Protein AF-A0A6F8YK99-F1 (afdb_monomer_lite)

pLDDT: mean 89.73, std 13.08, range [43.56, 98.62]

Secondary structure (DSSP, 8-state):
-----PPPPPP-----------PPPPPHHHHHHHHHHHHHHHHHHHHHHHHHHHHHHHHHHHHHHHHGGGS-HHHHHHHHHHHHHHHHHHHHTS-GGG---HHHHHHHHHHHHHHHHHHHHHHT---HHHHHHHHHHHHH--TTHHHHHHHHHHHHH-HHHHHHHHH-SPB-S--EEEE-TTSSEEEEEEEE--TTSSPEEEEEEEE-SSSS-EEEEEEEESSHHHHHHHHHHHH-HHHHTT---EE---HHHHHHHS--TTTTT---S---HHHHHHHHHHHHHHHHHHHHHHHHHHTS---

Structure (mmCIF, N/CA/C/O backbone):
data_AF-A0A6F8YK99-F1
#
_entry.id   AF-A0A6F8YK99-F1
#
loop_
_atom_site.group_PDB
_atom_site.id
_atom_site.type_symbol
_atom_site.label_atom_id
_atom_site.label_alt_id
_atom_site.label_comp_id
_atom_site.label_asym_id
_atom_site.label_entity_id
_atom_site.label_seq_id
_atom_site.pdbx_PDB_ins_code
_atom_site.Cartn_x
_atom_site.Cartn_y
_atom_site.Cartn_z
_atom_site.occupancy
_atom_site.B_iso_or_equiv
_atom_site.auth_seq_id
_atom_site.auth_comp_id
_atom_site.auth_asym_id
_atom_site.auth_atom_id
_atom_site.pdbx_PDB_model_num
ATOM 1 N N . MET A 1 1 ? 34.954 43.108 -35.142 1.00 48.00 1 MET A N 1
ATOM 2 C CA . MET A 1 1 ? 34.597 44.530 -34.923 1.00 48.00 1 MET A CA 1
ATOM 3 C C . MET A 1 1 ? 33.388 44.609 -33.986 1.00 48.00 1 MET A C 1
ATOM 5 O O . MET A 1 1 ? 32.279 44.399 -34.461 1.00 48.00 1 MET A O 1
ATOM 9 N N . PRO A 1 2 ? 33.553 44.830 -32.669 1.00 53.25 2 PRO A N 1
ATOM 10 C CA . PRO A 1 2 ? 32.425 44.96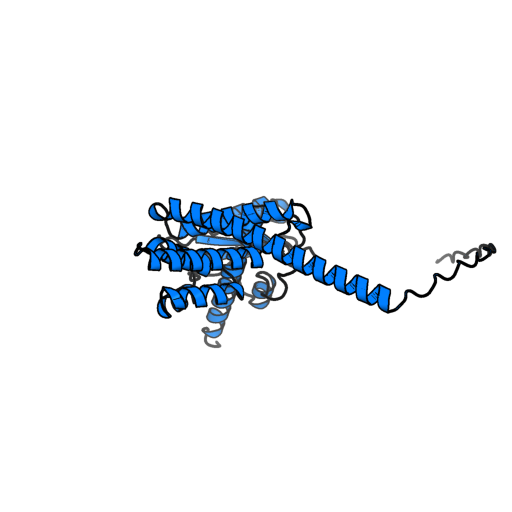7 -31.749 1.00 53.25 2 PRO A CA 1
ATOM 11 C C . PRO A 1 2 ? 31.971 46.434 -31.662 1.00 53.25 2 PRO A C 1
ATOM 13 O O . PRO A 1 2 ? 32.771 47.325 -31.382 1.00 53.25 2 PRO A O 1
ATOM 16 N N . VAL A 1 3 ? 30.683 46.698 -31.901 1.00 58.50 3 VAL A N 1
ATOM 17 C CA . VAL A 1 3 ? 30.106 48.050 -31.818 1.00 58.50 3 VAL A CA 1
ATOM 18 C C . VAL A 1 3 ? 29.481 48.248 -30.437 1.00 58.50 3 VAL A C 1
ATOM 20 O O . VAL A 1 3 ? 28.433 47.691 -30.117 1.00 58.50 3 VAL A O 1
ATOM 23 N N . SER A 1 4 ? 30.153 49.055 -29.618 1.00 58.09 4 SER A N 1
ATOM 24 C CA . SER A 1 4 ? 29.720 49.480 -28.286 1.00 58.09 4 SER A CA 1
ATOM 25 C C . SER A 1 4 ? 28.428 50.307 -28.370 1.00 58.09 4 SER A C 1
ATOM 27 O O . SER A 1 4 ? 28.407 51.404 -28.934 1.00 58.09 4 SER A O 1
ATOM 29 N N . ARG A 1 5 ? 27.317 49.784 -27.830 1.00 67.50 5 ARG A N 1
ATOM 30 C CA . ARG A 1 5 ? 26.029 50.494 -27.784 1.00 67.50 5 ARG A CA 1
ATOM 31 C C . ARG A 1 5 ? 25.910 51.332 -26.506 1.00 67.50 5 ARG A C 1
ATOM 33 O O . ARG A 1 5 ? 25.758 50.830 -25.397 1.00 67.50 5 ARG A O 1
ATOM 40 N N . LYS A 1 6 ? 25.950 52.647 -26.721 1.00 66.50 6 LYS A N 1
ATOM 41 C CA . LYS A 1 6 ? 25.780 53.761 -25.774 1.00 66.50 6 LYS A CA 1
ATOM 42 C C . LYS A 1 6 ? 24.446 53.655 -25.009 1.00 66.50 6 LYS A C 1
ATOM 44 O O . LYS A 1 6 ? 23.372 53.762 -25.599 1.00 66.50 6 LYS A O 1
ATOM 49 N N . ARG A 1 7 ? 24.506 53.482 -23.684 1.00 71.88 7 ARG A N 1
ATOM 50 C CA . ARG A 1 7 ? 23.336 53.408 -22.787 1.00 71.88 7 ARG A CA 1
ATOM 51 C C . ARG A 1 7 ? 22.808 54.822 -22.488 1.00 71.88 7 ARG A C 1
ATOM 53 O O . ARG A 1 7 ? 23.512 55.645 -21.907 1.00 71.88 7 ARG A O 1
ATOM 60 N N . LYS A 1 8 ? 21.571 55.119 -22.904 1.00 65.56 8 LYS A N 1
ATOM 61 C CA . LYS A 1 8 ? 20.869 56.399 -22.678 1.00 65.56 8 LYS A CA 1
ATOM 62 C C . LYS A 1 8 ? 20.370 56.465 -21.223 1.00 65.56 8 LYS A C 1
ATOM 64 O O . LYS A 1 8 ? 19.527 55.661 -20.832 1.00 65.56 8 LYS A O 1
ATOM 69 N N . LYS A 1 9 ? 20.875 57.419 -20.428 1.00 58.12 9 LYS A N 1
ATOM 70 C CA . LYS A 1 9 ? 20.314 57.798 -19.115 1.00 58.12 9 LYS A CA 1
ATOM 71 C C . LYS A 1 9 ? 18.901 58.360 -19.324 1.00 58.12 9 LYS A C 1
ATOM 73 O O . LYS A 1 9 ? 18.749 59.346 -20.041 1.00 58.12 9 LYS A O 1
ATOM 78 N N . LYS A 1 10 ? 17.884 57.747 -18.708 1.00 59.72 10 LYS A N 1
ATOM 79 C CA . LYS A 1 10 ? 16.536 58.323 -18.578 1.00 59.72 10 LYS A CA 1
ATOM 80 C C . LYS A 1 10 ? 16.340 58.894 -17.173 1.00 59.72 10 LYS A C 1
ATOM 82 O O . LYS A 1 10 ? 16.852 58.366 -16.192 1.00 59.72 10 LYS A O 1
ATOM 87 N N . SER A 1 11 ? 15.637 60.017 -17.165 1.00 50.12 11 SER A N 1
ATOM 88 C CA . SER A 1 11 ? 15.413 60.991 -16.105 1.00 50.12 11 SER A CA 1
ATOM 89 C C . SER A 1 11 ? 14.666 60.457 -14.883 1.00 50.12 11 SER A C 1
ATOM 91 O O . SER A 1 11 ? 13.675 59.739 -15.003 1.00 50.12 11 SER A O 1
ATOM 93 N N . GLN A 1 12 ? 15.119 60.913 -13.718 1.00 52.88 12 GLN A N 1
ATOM 94 C CA . GLN A 1 12 ? 14.498 60.771 -12.405 1.00 52.88 12 GLN A CA 1
ATOM 95 C C . GLN A 1 12 ? 13.160 61.532 -12.371 1.00 52.88 12 GLN A C 1
ATOM 97 O O . GLN A 1 12 ? 13.128 62.758 -12.419 1.00 52.88 12 GLN A O 1
ATOM 102 N N . SER A 1 13 ? 12.052 60.795 -12.309 1.00 54.56 13 SER A N 1
ATOM 103 C CA . SER A 1 13 ? 10.722 61.324 -11.997 1.00 54.56 13 SER A CA 1
ATOM 104 C C . SER A 1 13 ? 10.543 61.293 -10.477 1.00 54.56 13 SER A C 1
ATOM 106 O O . SER A 1 13 ? 10.593 60.228 -9.859 1.00 54.56 13 SER A O 1
ATOM 108 N N . GLY A 1 14 ? 10.404 62.472 -9.866 1.00 55.94 14 GLY A N 1
ATOM 109 C CA . GLY A 1 14 ? 10.187 62.639 -8.432 1.00 55.94 14 GLY A CA 1
ATOM 110 C C . GLY A 1 14 ? 8.815 62.119 -8.012 1.00 55.94 14 GLY A C 1
ATOM 111 O O . GLY A 1 14 ? 7.803 62.799 -8.174 1.00 55.94 14 GLY A O 1
ATOM 112 N N . ARG A 1 15 ? 8.785 60.913 -7.440 1.00 60.44 15 ARG A N 1
ATOM 113 C CA . ARG A 1 15 ? 7.594 60.333 -6.814 1.00 60.44 15 ARG A CA 1
ATOM 114 C C . ARG A 1 15 ? 7.507 60.863 -5.379 1.00 60.44 15 ARG A C 1
ATOM 116 O O . ARG A 1 15 ? 8.314 60.493 -4.529 1.00 60.44 15 ARG A O 1
ATOM 123 N N . LYS A 1 16 ? 6.558 61.770 -5.120 1.00 56.59 16 LYS A N 1
ATOM 124 C CA . LYS A 1 16 ? 6.203 62.231 -3.768 1.00 56.59 16 LYS A CA 1
ATOM 125 C C . LYS A 1 16 ? 5.841 61.010 -2.918 1.00 56.59 16 LYS A C 1
ATOM 127 O O . LYS A 1 16 ? 4.842 60.350 -3.184 1.00 56.59 16 LYS A O 1
ATOM 132 N N . SER A 1 17 ? 6.677 60.718 -1.926 1.00 57.44 17 SER A N 1
ATOM 133 C CA . SER A 1 17 ? 6.445 59.685 -0.920 1.00 57.44 17 SER A CA 1
ATOM 134 C C . SER A 1 17 ? 5.234 60.085 -0.074 1.00 57.44 17 SER A C 1
ATOM 136 O O . SER A 1 17 ? 5.324 60.966 0.783 1.00 57.44 17 SER A O 1
ATOM 138 N N . GLN A 1 18 ? 4.071 59.498 -0.368 1.00 68.62 18 GLN A N 1
ATOM 139 C CA . GLN A 1 18 ? 2.944 59.497 0.558 1.00 68.62 18 GLN A CA 1
ATOM 140 C C . GLN A 1 18 ? 3.398 58.729 1.801 1.00 68.62 18 GLN A C 1
ATOM 142 O O . GLN A 1 18 ? 3.611 57.520 1.738 1.00 68.62 18 GLN A O 1
ATOM 147 N N . ARG A 1 19 ? 3.588 59.444 2.919 1.00 62.62 19 ARG A N 1
ATOM 148 C CA . ARG A 1 19 ? 3.781 58.844 4.244 1.00 62.62 19 ARG A CA 1
ATOM 149 C C . ARG A 1 19 ? 2.591 57.925 4.510 1.00 62.62 19 ARG A C 1
ATOM 151 O O . ARG A 1 19 ? 1.497 58.415 4.779 1.00 62.62 19 ARG A O 1
ATOM 158 N N . GLN A 1 20 ? 2.799 56.616 4.391 1.00 73.06 20 GLN A N 1
ATOM 159 C CA . GLN A 1 20 ? 1.802 55.650 4.824 1.00 73.06 20 GLN A CA 1
ATOM 160 C C . GLN A 1 20 ? 1.578 55.824 6.334 1.00 73.06 20 GLN A C 1
ATOM 162 O O . GLN A 1 20 ? 2.554 55.996 7.073 1.00 73.06 20 GLN A O 1
ATOM 167 N N . PRO A 1 21 ? 0.317 55.830 6.797 1.00 65.38 21 PRO A N 1
ATOM 168 C CA . PRO A 1 21 ? 0.014 55.856 8.218 1.00 65.38 21 PRO A CA 1
ATOM 169 C C . PRO A 1 21 ? 0.642 54.627 8.883 1.00 65.38 21 PRO A C 1
ATOM 171 O O . PRO A 1 21 ? 0.440 53.497 8.443 1.00 65.38 21 PRO A O 1
ATOM 174 N N . VAL A 1 22 ? 1.442 54.868 9.922 1.00 73.00 22 VAL A N 1
ATOM 175 C CA . VAL A 1 22 ? 2.049 53.818 10.743 1.00 73.00 22 VAL A CA 1
ATOM 176 C C . VAL A 1 22 ? 0.907 53.073 11.426 1.00 73.00 22 VAL A C 1
ATOM 178 O O . VAL A 1 22 ? 0.194 53.659 12.241 1.00 73.00 22 VAL A O 1
ATOM 181 N N . ALA A 1 23 ? 0.698 51.808 11.055 1.00 73.94 23 ALA A N 1
ATOM 182 C CA . ALA A 1 23 ? -0.283 50.961 11.716 1.00 73.94 23 ALA A CA 1
ATOM 183 C C . ALA A 1 23 ? 0.035 50.909 13.223 1.00 73.94 23 ALA A C 1
ATOM 185 O O . ALA A 1 23 ? 1.209 50.772 13.587 1.00 73.94 23 ALA A O 1
ATOM 186 N N . PRO A 1 24 ? -0.969 51.050 14.106 1.00 74.38 24 PRO A N 1
ATOM 187 C CA . PRO A 1 24 ? -0.740 50.953 15.539 1.00 74.38 24 PRO A CA 1
ATOM 188 C C . PRO A 1 24 ? -0.123 49.583 15.866 1.00 74.38 24 PRO A C 1
ATOM 190 O O . PRO A 1 24 ? -0.524 48.578 15.271 1.00 74.38 24 PRO A O 1
ATOM 193 N N . PRO A 1 25 ? 0.860 49.522 16.782 1.00 74.38 25 PRO A N 1
ATOM 194 C CA . PRO A 1 25 ? 1.502 48.267 17.143 1.00 74.38 25 PRO A CA 1
ATOM 195 C C . PRO A 1 25 ? 0.447 47.303 17.688 1.00 74.38 25 PRO A C 1
ATOM 197 O O . PRO A 1 25 ? -0.237 47.612 18.666 1.00 74.38 25 PRO A O 1
ATOM 200 N N . GLN A 1 26 ? 0.302 46.142 17.044 1.00 74.94 26 GLN A N 1
ATOM 201 C CA . GLN A 1 26 ? -0.554 45.071 17.544 1.00 74.94 26 GLN A CA 1
ATOM 202 C C . GLN A 1 26 ? -0.117 44.726 18.969 1.00 74.94 26 GLN A C 1
ATOM 204 O O . GLN A 1 26 ? 1.064 44.481 19.234 1.00 74.94 26 GLN A O 1
ATOM 209 N N . SER A 1 27 ? -1.059 44.763 19.910 1.00 85.38 27 SER A N 1
ATOM 210 C CA . SER A 1 27 ? -0.747 44.457 21.301 1.00 85.38 27 SER A CA 1
ATOM 211 C C . SER A 1 27 ? -0.314 42.992 21.415 1.00 85.38 27 SER A C 1
ATOM 213 O O . SER A 1 27 ? -0.846 42.114 20.733 1.00 85.38 27 SER A O 1
ATOM 215 N N . ARG A 1 28 ? 0.639 42.699 22.309 1.00 84.06 28 ARG A N 1
ATOM 216 C CA . ARG A 1 28 ? 1.079 41.317 22.579 1.00 84.06 28 ARG A CA 1
ATOM 217 C C . ARG A 1 28 ? -0.090 40.390 22.947 1.00 84.06 28 ARG A C 1
ATOM 219 O O . ARG A 1 28 ? -0.058 39.218 22.596 1.00 84.06 28 ARG A O 1
ATOM 226 N N . ALA A 1 29 ? -1.125 40.926 23.597 1.00 83.00 29 ALA A N 1
ATOM 227 C CA . ALA A 1 29 ? -2.347 40.195 23.927 1.00 83.00 29 ALA A CA 1
ATOM 228 C C . ALA A 1 29 ? -3.151 39.787 22.678 1.00 83.00 29 ALA A C 1
ATOM 230 O O . ALA A 1 29 ? -3.640 38.666 22.611 1.00 83.00 29 ALA A O 1
ATOM 231 N N . SER A 1 30 ? -3.233 40.654 21.662 1.00 85.81 30 SER A N 1
ATOM 232 C CA . SER A 1 30 ? -3.901 40.329 20.396 1.00 85.81 30 SER A CA 1
ATOM 233 C C . SER A 1 30 ? -3.191 39.202 19.646 1.00 85.81 30 SER A C 1
ATOM 235 O O . SER A 1 30 ? -3.859 38.339 19.086 1.00 85.81 30 SER A O 1
ATOM 237 N N . LEU A 1 31 ? -1.854 39.196 19.647 1.00 88.00 31 LEU A N 1
ATOM 238 C CA . LEU A 1 31 ? -1.077 38.115 19.034 1.00 88.00 31 LEU A CA 1
ATOM 239 C C . LEU A 1 31 ? -1.257 36.797 19.794 1.00 88.00 31 LEU A C 1
ATOM 241 O O . LEU A 1 31 ? -1.456 35.763 19.167 1.00 88.00 31 LEU A O 1
ATOM 245 N N . ALA A 1 32 ? -1.229 36.830 21.131 1.00 89.88 32 ALA A N 1
ATOM 246 C CA . ALA A 1 32 ? -1.443 35.640 21.955 1.00 89.88 32 ALA A CA 1
ATOM 247 C C . ALA A 1 32 ? -2.820 35.003 21.704 1.00 89.88 32 ALA A C 1
ATOM 249 O O . ALA A 1 32 ? -2.898 33.793 21.510 1.00 89.88 32 ALA A O 1
ATOM 250 N N . ASN A 1 33 ? -3.883 35.811 21.626 1.00 92.06 33 ASN A N 1
ATOM 251 C CA . ASN A 1 33 ? -5.226 35.315 21.317 1.00 92.06 33 ASN A CA 1
ATOM 252 C C . ASN A 1 33 ? -5.299 34.687 19.918 1.00 92.06 33 ASN A C 1
ATOM 254 O O . ASN A 1 33 ? -5.819 33.585 19.785 1.00 92.06 33 ASN A O 1
ATOM 258 N N . ALA A 1 34 ? -4.711 35.329 18.902 1.00 91.38 34 ALA A N 1
ATOM 259 C CA . ALA A 1 34 ? -4.692 34.796 17.538 1.00 91.38 34 ALA A CA 1
ATOM 260 C C . ALA A 1 34 ? -3.968 33.440 17.443 1.00 91.38 34 ALA A C 1
ATOM 262 O O . ALA A 1 34 ? -4.405 32.548 16.718 1.00 91.38 34 ALA A O 1
ATOM 263 N N . PHE A 1 35 ? -2.875 33.254 18.194 1.00 94.56 35 PHE A N 1
ATOM 264 C CA . PHE A 1 35 ? -2.208 31.953 18.264 1.00 94.56 35 PHE A CA 1
ATOM 265 C C . PHE A 1 35 ? -3.077 30.902 18.954 1.00 94.56 35 PHE A C 1
ATOM 267 O O . PHE A 1 35 ? -3.188 29.797 18.431 1.00 94.56 35 PHE A O 1
ATOM 274 N N . SER A 1 36 ? -3.716 31.229 20.081 1.00 94.44 36 SER A N 1
ATOM 275 C CA . SER A 1 36 ? -4.631 30.308 20.769 1.00 94.44 36 SER A CA 1
ATOM 276 C C . SER A 1 36 ? -5.794 29.875 19.873 1.00 94.44 36 SER A C 1
ATOM 278 O O . SER A 1 36 ? -6.083 28.686 19.788 1.00 94.44 36 SER A O 1
ATOM 280 N N . GLU A 1 37 ? -6.411 30.812 19.148 1.00 95.44 37 GLU A N 1
ATOM 281 C CA . GLU A 1 37 ? -7.472 30.520 18.176 1.00 95.44 37 GLU A CA 1
ATOM 282 C C . GLU A 1 37 ? -6.976 29.600 17.052 1.00 95.44 37 GLU A C 1
ATOM 284 O O . GLU A 1 37 ? -7.648 28.631 16.704 1.00 95.44 37 GLU A O 1
ATOM 289 N N . LEU A 1 38 ? -5.770 29.840 16.525 1.00 96.00 38 LEU A N 1
ATOM 290 C CA . LEU A 1 38 ? -5.163 28.976 15.511 1.00 96.00 38 LEU A CA 1
ATOM 291 C C . LEU A 1 38 ? -4.870 27.563 16.043 1.00 96.00 38 LEU A C 1
ATOM 293 O O . LEU A 1 38 ? -5.043 26.589 15.310 1.00 96.00 38 LEU A O 1
ATOM 297 N N . PHE A 1 39 ? -4.413 27.433 17.292 1.00 96.50 39 PHE A N 1
ATOM 298 C CA . PHE A 1 39 ? -4.179 26.130 17.919 1.00 96.50 39 PHE A CA 1
ATOM 299 C C . PHE A 1 39 ? -5.482 25.359 18.128 1.00 96.50 39 PHE A C 1
ATOM 301 O O . PHE A 1 39 ? -5.541 24.183 17.772 1.00 96.50 39 PHE A O 1
ATOM 308 N N . GLU A 1 40 ? -6.527 26.014 18.639 1.00 96.62 40 GLU A N 1
ATOM 309 C CA . GLU A 1 40 ? -7.846 25.395 18.793 1.00 96.62 40 GLU A CA 1
ATOM 310 C C . GLU A 1 40 ? -8.434 24.977 17.447 1.00 96.62 40 GLU A C 1
ATOM 312 O O . GLU A 1 40 ? -8.901 23.849 17.310 1.00 96.62 40 GLU A O 1
ATOM 317 N N . TYR A 1 41 ? -8.326 25.829 16.426 1.00 96.00 41 TYR A N 1
ATOM 318 C CA . TYR A 1 41 ? -8.755 25.487 15.073 1.00 96.00 41 TYR A CA 1
ATOM 319 C C . TYR A 1 41 ? -8.012 24.261 14.528 1.00 96.00 41 TYR A C 1
ATOM 321 O O . TYR A 1 41 ? -8.631 23.331 14.020 1.00 96.00 41 TYR A O 1
ATOM 329 N N . ARG A 1 42 ? -6.682 24.203 14.679 1.00 96.25 42 ARG A N 1
ATOM 330 C CA . ARG A 1 42 ? -5.883 23.041 14.248 1.00 96.25 42 ARG A CA 1
ATOM 331 C C . ARG A 1 42 ? -6.246 21.766 15.003 1.00 96.25 42 ARG A C 1
ATOM 333 O O . ARG A 1 42 ? -6.265 20.701 14.393 1.00 96.25 42 ARG A O 1
ATOM 340 N N . ARG A 1 43 ? -6.533 21.864 16.304 1.00 97.00 43 ARG A N 1
ATOM 341 C CA . ARG A 1 43 ? -6.998 20.730 17.113 1.00 97.00 43 ARG A CA 1
ATOM 342 C C . ARG A 1 43 ? -8.345 20.220 16.604 1.00 97.00 43 ARG A C 1
ATOM 344 O O . ARG A 1 43 ? -8.458 19.033 16.321 1.00 97.00 43 ARG A O 1
ATOM 351 N N . GLN A 1 44 ? -9.318 21.114 16.425 1.00 97.69 44 GLN A N 1
ATOM 352 C CA . GLN A 1 44 ? -10.642 20.780 15.887 1.00 97.69 44 GLN A CA 1
ATOM 353 C C . GLN A 1 44 ? -10.544 20.152 14.492 1.00 97.69 44 GLN A C 1
ATOM 355 O O . GLN A 1 44 ? -11.205 19.158 14.212 1.00 97.69 44 GLN A O 1
ATOM 360 N N . LEU A 1 45 ? -9.672 20.690 13.637 1.00 96.62 45 LEU A N 1
ATOM 361 C CA . LEU A 1 45 ? -9.415 20.147 12.308 1.00 96.62 45 LEU A CA 1
ATOM 362 C C . LEU A 1 45 ? -8.817 18.733 12.366 1.00 96.62 45 LEU A C 1
ATOM 364 O O . LEU A 1 45 ? -9.223 17.857 11.607 1.00 96.62 45 LEU A O 1
ATOM 368 N N . GLY A 1 46 ? -7.870 18.496 13.278 1.00 95.94 46 GLY A N 1
ATOM 369 C CA . GLY A 1 46 ? -7.306 17.166 13.513 1.00 95.94 46 GLY A CA 1
ATOM 370 C C . GLY A 1 46 ? -8.354 16.162 14.002 1.00 95.94 46 GLY A C 1
ATOM 371 O O . GLY A 1 46 ? -8.415 15.048 13.489 1.00 95.94 46 GLY A O 1
ATOM 372 N N . GLU A 1 47 ? -9.215 16.564 14.940 1.00 97.31 47 GLU A N 1
ATOM 373 C CA . GLU A 1 47 ? -10.323 15.738 15.446 1.00 97.31 47 GLU A CA 1
ATOM 374 C C . GLU A 1 47 ? -11.332 15.395 14.346 1.00 97.31 47 GLU A C 1
ATOM 376 O O . GLU A 1 47 ? -11.737 14.239 14.217 1.00 97.31 47 GLU A O 1
ATOM 381 N N . HIS A 1 48 ? -11.692 16.379 13.520 1.00 97.62 48 HIS A N 1
ATOM 382 C CA . HIS A 1 48 ? -12.577 16.193 12.370 1.00 97.62 48 HIS A CA 1
ATOM 383 C C . HIS A 1 48 ? -12.012 15.172 11.377 1.00 97.62 48 HIS A C 1
ATOM 385 O O . HIS A 1 48 ? -12.664 14.176 11.064 1.00 97.62 48 HIS A O 1
ATOM 391 N N . ARG A 1 49 ? -10.761 15.352 10.944 1.00 97.19 49 ARG A N 1
ATOM 392 C CA . ARG A 1 49 ? -10.099 14.438 9.998 1.00 97.19 49 ARG A CA 1
ATOM 393 C C . ARG A 1 49 ? -9.913 13.035 10.570 1.00 97.19 49 ARG A C 1
ATOM 395 O O . ARG A 1 49 ? -10.097 12.057 9.851 1.00 97.19 49 ARG A O 1
ATOM 402 N N . ALA A 1 50 ? -9.614 12.915 11.864 1.00 97.50 50 ALA A N 1
ATOM 403 C CA . ALA A 1 50 ? -9.552 11.620 12.537 1.00 97.50 50 ALA A CA 1
ATOM 404 C C . ALA A 1 50 ? -10.922 10.915 12.557 1.00 97.50 50 ALA A C 1
ATOM 406 O O . ALA A 1 50 ? -10.994 9.702 12.355 1.00 97.50 50 ALA A O 1
ATOM 407 N N . ALA A 1 51 ? -12.018 11.658 12.749 1.00 98.19 51 ALA A N 1
ATOM 408 C CA . ALA A 1 51 ? -13.373 11.109 12.699 1.00 98.19 51 ALA A CA 1
ATOM 409 C C . ALA A 1 51 ? -13.773 10.650 11.282 1.00 98.19 51 ALA A C 1
ATOM 411 O O . ALA A 1 51 ? -14.396 9.590 11.135 1.00 98.19 51 ALA A O 1
ATOM 412 N N . LEU A 1 52 ? -13.381 11.404 10.248 1.00 98.50 52 LEU A N 1
ATOM 413 C CA . LEU A 1 52 ? -13.530 11.003 8.844 1.00 98.50 52 LEU A CA 1
ATOM 414 C C . LEU A 1 52 ? -12.771 9.702 8.560 1.00 98.50 52 LEU A C 1
ATOM 416 O O . LEU A 1 52 ? -13.379 8.709 8.154 1.00 98.50 52 LEU A O 1
ATOM 420 N N . ALA A 1 53 ? -11.477 9.666 8.894 1.00 98.31 53 ALA A N 1
ATOM 421 C CA . ALA A 1 53 ? -10.630 8.485 8.746 1.00 98.31 53 ALA A CA 1
ATOM 422 C C . ALA A 1 53 ? -11.214 7.257 9.465 1.00 98.31 53 ALA A C 1
ATOM 424 O O . ALA A 1 53 ? -11.273 6.172 8.893 1.00 98.31 53 ALA A O 1
ATOM 425 N N . GLY A 1 54 ? -11.704 7.425 10.699 1.00 98.38 54 GLY A N 1
ATOM 426 C CA . GLY A 1 54 ? -12.332 6.355 11.482 1.00 98.38 54 GLY A CA 1
ATOM 427 C C . GLY A 1 54 ? -13.645 5.837 10.892 1.00 98.38 54 GLY A C 1
ATOM 428 O O . GLY A 1 54 ? -13.975 4.658 11.034 1.00 98.38 54 GLY A O 1
ATOM 429 N N . THR A 1 55 ? -14.421 6.693 10.232 1.00 98.56 55 THR A N 1
ATOM 430 C CA . THR A 1 55 ? -15.657 6.282 9.551 1.00 98.56 55 THR A CA 1
ATOM 431 C C . THR A 1 55 ? -15.342 5.480 8.293 1.00 98.56 55 THR A C 1
ATOM 433 O O . THR A 1 55 ? -15.870 4.379 8.129 1.00 98.56 55 THR A O 1
ATOM 436 N N . GLU A 1 56 ? -14.419 5.977 7.472 1.00 98.56 56 GLU A N 1
ATOM 437 C CA . GLU A 1 56 ? -13.983 5.300 6.249 1.00 98.56 56 GLU A CA 1
ATOM 438 C C . GLU A 1 56 ? -13.307 3.958 6.548 1.00 98.56 56 GLU A C 1
ATOM 440 O O . GLU A 1 56 ? -13.652 2.936 5.958 1.00 98.56 56 GLU A O 1
ATOM 445 N N . ALA A 1 57 ? -12.419 3.924 7.545 1.00 98.62 57 ALA A N 1
ATOM 446 C CA . ALA A 1 57 ? -11.761 2.703 7.989 1.00 98.62 57 ALA A CA 1
ATOM 447 C C . ALA A 1 57 ? -12.769 1.617 8.388 1.00 98.62 57 ALA A C 1
ATOM 449 O O . ALA A 1 57 ? -12.666 0.484 7.925 1.00 98.62 57 ALA A O 1
ATOM 450 N N . ARG A 1 58 ? -13.781 1.944 9.203 1.00 98.62 58 ARG A N 1
ATOM 451 C CA . ARG A 1 58 ? -14.808 0.968 9.613 1.00 98.62 58 ARG A CA 1
ATOM 452 C C . ARG A 1 58 ? -15.594 0.429 8.418 1.00 98.62 58 ARG A C 1
ATOM 454 O O . ARG A 1 58 ? -15.747 -0.785 8.319 1.00 98.62 58 ARG A O 1
ATOM 461 N N . SER A 1 59 ? -16.011 1.308 7.505 1.00 98.44 59 SER A N 1
ATOM 462 C CA . SER A 1 59 ? -16.695 0.934 6.258 1.00 98.44 59 SER A CA 1
ATOM 463 C C . SER A 1 59 ? -15.848 -0.017 5.402 1.00 98.44 59 SER A C 1
ATOM 465 O O . SER A 1 59 ? -16.322 -1.057 4.938 1.00 98.44 59 SER A O 1
ATOM 467 N N . MET A 1 60 ? -14.557 0.288 5.252 1.00 98.56 60 MET A N 1
ATOM 468 C CA . MET A 1 60 ? -13.616 -0.548 4.513 1.00 98.56 60 MET A CA 1
ATOM 469 C C . MET A 1 60 ? -13.458 -1.930 5.157 1.00 98.56 60 MET A C 1
ATOM 471 O O . MET A 1 60 ? -13.547 -2.939 4.458 1.00 98.56 60 MET A O 1
ATOM 475 N N . ILE A 1 61 ? -13.281 -1.997 6.482 1.00 98.38 61 ILE A N 1
ATOM 476 C CA . ILE A 1 61 ? -13.169 -3.268 7.208 1.00 98.38 61 ILE A CA 1
ATOM 477 C C . ILE A 1 61 ? -14.464 -4.084 7.109 1.00 98.38 61 ILE A C 1
ATOM 479 O O . ILE A 1 61 ? -14.381 -5.290 6.892 1.00 98.38 61 ILE A O 1
ATOM 483 N N . ASP A 1 62 ? -15.646 -3.463 7.192 1.00 98.12 62 ASP A N 1
ATOM 484 C CA . ASP A 1 62 ? -16.928 -4.150 6.961 1.00 98.12 62 ASP A CA 1
ATOM 485 C C . ASP A 1 62 ? -16.976 -4.822 5.593 1.00 98.12 62 ASP A C 1
ATOM 487 O O . ASP A 1 62 ? -17.284 -6.012 5.483 1.00 98.12 62 ASP A O 1
ATOM 491 N N . ALA A 1 63 ? -16.621 -4.075 4.549 1.00 98.06 63 ALA A N 1
ATOM 492 C CA . ALA A 1 63 ? -16.637 -4.586 3.190 1.00 98.06 63 ALA A CA 1
ATOM 493 C C . ALA A 1 63 ? -15.615 -5.716 2.977 1.00 98.06 63 ALA A C 1
ATOM 495 O O . ALA A 1 63 ? -15.923 -6.699 2.301 1.00 98.06 63 ALA A O 1
ATOM 496 N N . LEU A 1 64 ? -14.414 -5.602 3.553 1.00 98.12 64 LEU A N 1
ATOM 497 C CA . LEU A 1 64 ? -13.373 -6.629 3.455 1.00 98.12 64 LEU A CA 1
ATOM 498 C C . LEU A 1 64 ? -13.765 -7.898 4.226 1.00 98.12 64 LEU A C 1
ATOM 500 O O . LEU A 1 64 ? -13.682 -8.993 3.677 1.00 98.12 64 LEU A O 1
ATOM 504 N N . VAL A 1 65 ? -14.266 -7.769 5.459 1.00 97.69 65 VAL A N 1
ATOM 505 C CA . VAL A 1 65 ? -14.709 -8.908 6.285 1.00 97.69 65 VAL A CA 1
ATOM 506 C C . VAL A 1 65 ? -15.863 -9.664 5.627 1.00 97.69 65 VAL A C 1
ATOM 508 O O . VAL A 1 65 ? -15.859 -10.894 5.636 1.00 97.69 65 VAL A O 1
ATOM 511 N N . ALA A 1 66 ? -16.821 -8.957 5.019 1.00 97.69 66 ALA A N 1
ATOM 512 C CA . ALA A 1 66 ? -17.974 -9.578 4.367 1.00 97.69 66 ALA A CA 1
ATOM 513 C C . ALA A 1 66 ? -17.590 -10.510 3.202 1.00 97.69 66 ALA A C 1
ATOM 515 O O . ALA A 1 66 ? -18.284 -11.495 2.953 1.00 97.69 66 ALA A O 1
ATOM 516 N N . ASN A 1 67 ? -16.491 -10.218 2.502 1.00 97.62 67 ASN A N 1
ATOM 517 C CA . ASN A 1 67 ? -16.063 -10.970 1.320 1.00 97.62 67 ASN A CA 1
ATOM 518 C C . ASN A 1 67 ? -14.850 -11.877 1.572 1.00 97.62 67 ASN A C 1
ATOM 520 O O . ASN A 1 67 ? -14.616 -12.812 0.807 1.00 97.62 67 ASN A O 1
ATOM 524 N N . ALA A 1 68 ? -14.109 -11.657 2.663 1.00 96.75 68 ALA A N 1
ATOM 525 C CA . ALA A 1 68 ? -12.904 -12.408 2.996 1.00 96.75 68 ALA A CA 1
ATOM 526 C C . ALA A 1 68 ? -13.054 -13.941 2.903 1.00 96.75 68 ALA A C 1
ATOM 528 O O . ALA A 1 68 ? -12.129 -14.564 2.388 1.00 96.75 68 ALA A O 1
ATOM 529 N N . PRO A 1 69 ? -14.168 -14.591 3.309 1.00 96.19 69 PRO A N 1
ATOM 530 C CA . PRO A 1 69 ? -14.299 -16.048 3.185 1.00 96.19 69 PRO A CA 1
ATOM 531 C C . PRO A 1 69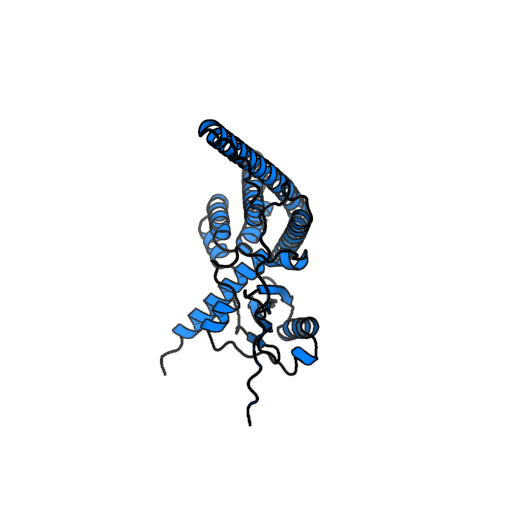 ? -14.186 -16.600 1.754 1.00 96.19 69 PRO A C 1
ATOM 533 O O . PRO A 1 69 ? -13.931 -17.789 1.592 1.00 96.19 69 PRO A O 1
ATOM 536 N N . GLN A 1 70 ? -14.399 -15.768 0.730 1.00 96.69 70 GLN A N 1
ATOM 537 C CA . GLN A 1 70 ? -14.378 -16.165 -0.685 1.00 96.69 70 GLN A CA 1
ATOM 538 C C . GLN A 1 70 ? -13.083 -15.773 -1.404 1.00 96.69 70 GLN A C 1
ATOM 540 O O . GLN A 1 70 ? -12.865 -16.184 -2.540 1.00 96.69 70 GLN A O 1
ATOM 545 N N . TRP A 1 71 ? -12.250 -14.958 -0.766 1.00 97.12 71 TRP A N 1
ATOM 546 C CA . TRP A 1 71 ? -11.072 -14.341 -1.366 1.00 97.12 71 TRP A CA 1
ATOM 547 C C . TRP A 1 71 ? -9.797 -15.008 -0.878 1.00 97.12 71 TRP A C 1
ATOM 549 O O . TRP A 1 71 ? -9.722 -15.393 0.292 1.00 97.12 71 TRP A O 1
ATOM 559 N N . SER A 1 72 ? -8.782 -15.101 -1.740 1.00 95.44 72 SER A N 1
ATOM 560 C CA . SER A 1 72 ? -7.405 -15.423 -1.343 1.00 95.44 72 SER A CA 1
ATOM 561 C C . SER A 1 72 ? -6.768 -14.259 -0.564 1.00 95.44 72 SER A C 1
ATOM 563 O O . SER A 1 72 ? -7.361 -13.186 -0.435 1.00 95.44 72 SER A O 1
ATOM 565 N N . ASP A 1 73 ? -5.597 -14.472 0.053 1.00 94.81 73 ASP A N 1
ATOM 566 C CA . ASP A 1 73 ? -4.889 -13.381 0.754 1.00 94.81 73 ASP A CA 1
ATOM 567 C C . ASP A 1 73 ? -4.473 -12.288 -0.233 1.00 94.81 73 ASP A C 1
ATOM 569 O O . ASP A 1 73 ? -4.454 -11.112 0.114 1.00 94.81 73 ASP A O 1
ATOM 573 N N . GLU A 1 74 ? -4.197 -12.689 -1.473 1.00 94.62 74 GLU A N 1
ATOM 574 C CA . GLU A 1 74 ? -3.863 -11.812 -2.587 1.00 94.62 74 GLU A CA 1
ATOM 575 C C . GLU A 1 74 ? -5.052 -10.984 -3.051 1.00 94.62 74 GLU A C 1
ATOM 577 O O . GLU A 1 74 ? -4.926 -9.768 -3.157 1.00 94.62 74 GLU A O 1
ATOM 582 N N . ASP A 1 75 ? -6.219 -11.604 -3.220 1.00 96.25 75 ASP A N 1
ATOM 583 C CA . ASP A 1 75 ? -7.449 -10.875 -3.539 1.00 96.25 75 ASP A CA 1
ATOM 584 C C . ASP A 1 75 ? -7.801 -9.887 -2.420 1.00 96.25 75 ASP A C 1
ATOM 586 O O . ASP A 1 75 ? -8.210 -8.756 -2.680 1.00 96.25 75 ASP A O 1
ATOM 590 N N . LEU A 1 76 ? -7.622 -10.289 -1.154 1.00 97.12 76 LEU A N 1
ATOM 591 C CA . LEU A 1 76 ? -7.873 -9.417 -0.008 1.00 97.12 76 LEU A CA 1
ATOM 592 C C . LEU A 1 76 ? -6.896 -8.230 0.024 1.00 97.12 76 LEU A C 1
ATOM 594 O O . LEU A 1 76 ? -7.309 -7.113 0.337 1.00 97.12 76 LEU A O 1
ATOM 598 N N . GLU A 1 77 ? -5.626 -8.461 -0.317 1.00 96.75 77 GLU A N 1
ATOM 599 C CA . GLU A 1 77 ? -4.596 -7.429 -0.464 1.00 96.75 77 GLU A CA 1
ATOM 600 C C . GLU A 1 77 ? -4.948 -6.440 -1.584 1.00 96.75 77 GLU A C 1
ATOM 602 O O . GLU A 1 77 ? -4.949 -5.228 -1.361 1.00 96.75 77 GLU A O 1
ATOM 607 N N . ASP A 1 78 ? -5.295 -6.951 -2.768 1.00 97.31 78 ASP A N 1
ATOM 608 C CA . ASP A 1 78 ? -5.655 -6.150 -3.939 1.00 97.31 78 ASP A CA 1
ATOM 609 C C . ASP A 1 78 ? -6.928 -5.326 -3.668 1.00 97.31 78 ASP A C 1
ATOM 611 O O . ASP A 1 78 ? -6.960 -4.119 -3.918 1.00 97.31 78 ASP A O 1
ATOM 615 N N . HIS A 1 79 ? -7.953 -5.921 -3.050 1.00 98.25 79 HIS A N 1
ATOM 616 C CA . HIS A 1 79 ? -9.169 -5.202 -2.667 1.00 98.25 79 HIS A CA 1
ATOM 617 C C . HIS A 1 79 ? -8.946 -4.164 -1.561 1.00 98.25 79 HIS A C 1
ATOM 619 O O . HIS A 1 79 ? -9.591 -3.112 -1.590 1.00 98.25 79 HIS A O 1
ATOM 625 N N . LEU A 1 80 ? -8.056 -4.423 -0.597 1.00 98.38 80 LEU A N 1
ATOM 626 C CA . LEU A 1 80 ? -7.642 -3.426 0.395 1.00 98.38 80 LEU A CA 1
ATOM 627 C C . LEU A 1 80 ? -6.990 -2.225 -0.300 1.00 98.38 80 LEU A C 1
ATOM 629 O O . LEU A 1 80 ? -7.394 -1.090 -0.050 1.00 98.38 80 LEU A O 1
ATOM 633 N N . CYS A 1 81 ? -6.028 -2.481 -1.188 1.00 98.12 81 CYS A N 1
ATOM 634 C CA . CYS A 1 81 ? -5.307 -1.454 -1.937 1.00 98.12 81 CYS A CA 1
ATOM 635 C C . CYS A 1 81 ? -6.268 -0.605 -2.778 1.00 98.12 81 CYS A C 1
ATOM 637 O O . CYS A 1 81 ? -6.295 0.612 -2.630 1.00 98.12 81 CYS A O 1
ATOM 639 N N . VAL A 1 82 ? -7.151 -1.222 -3.571 1.00 98.25 82 VAL A N 1
ATOM 640 C CA . VAL A 1 82 ? -8.141 -0.499 -4.394 1.00 98.25 82 VAL A CA 1
ATOM 641 C C . VAL A 1 82 ? -9.057 0.394 -3.551 1.00 98.25 82 VAL A C 1
ATOM 643 O O . VAL A 1 82 ? -9.321 1.538 -3.923 1.00 98.25 82 VAL A O 1
ATOM 646 N N . ARG A 1 83 ? -9.544 -0.099 -2.404 1.00 98.38 83 ARG A N 1
ATOM 647 C CA . ARG A 1 83 ? -10.417 0.686 -1.511 1.00 98.38 83 ARG A CA 1
ATOM 648 C C . ARG A 1 83 ? -9.673 1.832 -0.845 1.00 98.38 83 ARG A C 1
ATOM 650 O O . ARG A 1 83 ? -10.216 2.929 -0.750 1.00 98.38 83 ARG A O 1
ATOM 657 N N . TYR A 1 84 ? -8.442 1.586 -0.411 1.00 98.19 84 TYR A N 1
ATOM 658 C CA . TYR A 1 84 ? -7.560 2.628 0.096 1.00 98.19 84 TYR A CA 1
ATOM 659 C C . TYR A 1 84 ? -7.327 3.710 -0.963 1.00 98.19 84 TYR A C 1
ATOM 661 O O . TYR A 1 84 ? -7.489 4.893 -0.673 1.00 98.19 84 TYR A O 1
ATOM 669 N N . GLY A 1 85 ? -7.057 3.301 -2.205 1.00 97.06 85 GLY A N 1
ATOM 670 C CA . GLY A 1 85 ? -6.904 4.192 -3.347 1.00 97.06 85 GLY A CA 1
ATOM 671 C C . GLY A 1 85 ? -8.110 5.096 -3.572 1.00 97.06 85 GLY A C 1
ATOM 672 O O . GLY A 1 85 ? -7.973 6.316 -3.655 1.00 97.06 85 GLY A O 1
ATOM 673 N N . ALA A 1 86 ? -9.303 4.498 -3.601 1.00 98.12 86 ALA A N 1
ATOM 674 C CA . ALA A 1 86 ? -10.556 5.220 -3.802 1.00 98.12 86 ALA A CA 1
ATOM 675 C C . ALA A 1 86 ? -10.821 6.240 -2.685 1.00 98.12 86 ALA A C 1
ATOM 677 O O . ALA A 1 86 ? -11.174 7.385 -2.966 1.00 98.12 86 ALA A O 1
ATOM 678 N N . ALA A 1 87 ? -10.599 5.846 -1.427 1.00 97.62 87 ALA A N 1
ATOM 679 C CA . ALA A 1 87 ? -10.749 6.740 -0.287 1.00 97.62 87 ALA A CA 1
ATOM 680 C C . ALA A 1 87 ? -9.789 7.937 -0.382 1.00 97.62 87 ALA A C 1
ATOM 682 O O . ALA A 1 87 ? -10.203 9.078 -0.202 1.00 97.62 87 ALA A O 1
ATOM 683 N N . MET A 1 88 ? -8.513 7.701 -0.698 1.00 96.50 88 MET A N 1
ATOM 684 C CA . MET A 1 88 ? -7.517 8.775 -0.773 1.00 96.50 88 MET A CA 1
ATOM 685 C C . MET A 1 88 ? -7.768 9.739 -1.930 1.00 96.50 88 MET A C 1
ATOM 687 O O . MET A 1 88 ? -7.723 10.946 -1.707 1.00 96.50 88 MET A O 1
ATOM 691 N N . ALA A 1 89 ? -8.134 9.236 -3.110 1.00 95.69 89 ALA A N 1
ATOM 692 C CA . ALA A 1 89 ? -8.523 10.087 -4.233 1.00 95.69 89 ALA A CA 1
ATOM 693 C C . ALA A 1 89 ? -9.749 10.958 -3.896 1.00 95.69 89 ALA A C 1
ATOM 695 O O . ALA A 1 89 ? -9.808 12.129 -4.269 1.00 95.69 89 ALA A O 1
ATOM 696 N N . GLN A 1 90 ? -10.715 10.419 -3.142 1.00 96.50 90 GLN A N 1
ATOM 697 C CA . GLN A 1 90 ? -11.865 11.192 -2.672 1.00 96.50 90 GLN A CA 1
ATOM 698 C C . GLN A 1 90 ? -11.454 12.319 -1.713 1.00 96.50 90 GLN A C 1
ATOM 700 O O . GLN A 1 90 ? -11.983 13.426 -1.821 1.00 96.50 90 GLN A O 1
ATOM 705 N N . TYR A 1 91 ? -10.539 12.057 -0.776 1.00 95.56 91 TYR A N 1
ATOM 706 C CA . TYR A 1 91 ? -10.073 13.076 0.166 1.00 95.56 91 TYR A CA 1
ATOM 707 C C . TYR A 1 91 ? -9.198 14.145 -0.496 1.00 95.56 91 TYR A C 1
ATOM 709 O O . TYR A 1 91 ? -9.311 15.310 -0.120 1.00 95.56 91 TYR A O 1
ATOM 717 N N . ASP A 1 92 ? -8.376 13.783 -1.485 1.00 93.00 92 ASP A N 1
ATOM 718 C CA . ASP A 1 92 ? -7.550 14.741 -2.235 1.00 93.00 92 ASP A CA 1
ATOM 719 C C . ASP A 1 92 ? -8.407 15.693 -3.088 1.00 93.00 92 ASP A C 1
ATOM 721 O O . ASP A 1 92 ? -8.157 16.896 -3.147 1.00 93.00 92 ASP A O 1
ATOM 725 N N . ALA A 1 93 ? -9.501 15.184 -3.665 1.00 93.56 93 ALA A N 1
ATOM 726 C CA . ALA A 1 93 ? -10.473 15.988 -4.409 1.00 93.56 93 ALA A CA 1
ATOM 727 C C . ALA A 1 93 ? -11.443 16.800 -3.517 1.00 93.56 93 ALA A C 1
ATOM 729 O O . ALA A 1 93 ? -12.264 17.566 -4.034 1.00 93.56 93 ALA A O 1
ATOM 730 N N . GLY A 1 94 ? -11.404 16.597 -2.196 1.00 93.62 94 GLY A N 1
ATOM 731 C CA . GLY A 1 94 ? -12.338 17.168 -1.226 1.00 93.62 94 GLY A CA 1
ATOM 732 C C . GLY A 1 94 ? -12.046 18.616 -0.821 1.00 93.62 94 GLY A C 1
ATOM 733 O O . GLY A 1 94 ? -11.151 19.288 -1.336 1.00 93.62 94 GLY A O 1
ATOM 734 N N . ALA A 1 95 ? -12.823 19.122 0.142 1.00 96.12 95 ALA A N 1
ATOM 735 C CA . ALA A 1 95 ? -12.506 20.391 0.792 1.00 96.12 95 ALA A CA 1
ATOM 736 C C . ALA A 1 95 ? -11.196 20.261 1.584 1.00 96.12 95 ALA A C 1
ATOM 738 O O . ALA A 1 95 ? -10.907 19.204 2.142 1.00 96.12 95 ALA A O 1
ATOM 739 N N . VAL A 1 96 ? -10.422 21.348 1.692 1.00 94.38 96 VAL A N 1
ATOM 740 C CA . VAL A 1 96 ? -9.134 21.343 2.413 1.00 94.38 96 VAL A CA 1
ATOM 741 C C . VAL A 1 96 ? -9.313 20.852 3.849 1.00 94.38 96 VAL A C 1
ATOM 743 O O . VAL A 1 96 ? -8.446 20.166 4.386 1.00 94.38 96 VAL A O 1
ATOM 746 N N . GLU A 1 97 ? -10.435 21.170 4.485 1.00 95.88 97 GLU A N 1
ATOM 747 C CA . GLU A 1 97 ? -10.774 20.744 5.837 1.00 95.88 97 GLU A CA 1
ATOM 748 C C . GLU A 1 97 ? -10.942 19.220 5.952 1.00 95.88 97 GLU A C 1
ATOM 750 O O . GLU A 1 97 ? -10.552 18.636 6.966 1.00 95.88 97 GLU A O 1
ATOM 755 N N . ASP A 1 98 ? -11.419 18.579 4.885 1.00 96.94 98 ASP A N 1
ATOM 756 C CA . ASP A 1 98 ? -11.727 17.149 4.814 1.00 96.94 98 ASP A CA 1
ATOM 757 C C . ASP A 1 98 ? -10.537 16.292 4.359 1.00 96.94 98 ASP A C 1
ATOM 759 O O . ASP A 1 98 ? -10.632 15.068 4.371 1.00 96.94 98 ASP A O 1
ATOM 763 N N . VAL A 1 99 ? -9.403 16.899 3.992 1.00 95.00 99 VAL A N 1
ATOM 764 C CA . VAL A 1 99 ? -8.205 16.162 3.557 1.00 95.00 99 VAL A CA 1
ATOM 765 C C . VAL A 1 99 ? -7.680 15.279 4.693 1.00 95.00 99 VAL A C 1
ATOM 767 O O . VAL A 1 99 ? -7.103 15.765 5.673 1.00 95.00 99 VAL A O 1
ATOM 770 N N . VAL A 1 100 ? -7.848 13.965 4.543 1.00 95.75 100 VAL A N 1
ATOM 771 C CA . VAL A 1 100 ? -7.307 12.944 5.445 1.00 95.75 100 VAL A CA 1
ATOM 772 C C . VAL A 1 100 ? -5.911 12.541 4.983 1.00 95.75 100 VAL A C 1
ATOM 774 O O . VAL A 1 100 ? -5.702 12.190 3.825 1.00 95.75 100 VAL A O 1
ATOM 777 N N . ASN A 1 101 ? -4.945 12.560 5.903 1.00 92.31 101 ASN A N 1
ATOM 778 C CA . ASN A 1 101 ? -3.597 12.096 5.604 1.00 92.31 101 ASN A CA 1
ATOM 779 C C . ASN A 1 101 ? -3.582 10.558 5.417 1.00 92.31 101 ASN A C 1
ATOM 781 O O . ASN A 1 101 ? -4.191 9.852 6.229 1.00 92.31 101 ASN A O 1
ATOM 785 N N . PRO A 1 102 ? -2.841 10.029 4.424 1.00 92.88 102 PRO A N 1
ATOM 786 C CA . PRO A 1 102 ? -2.560 8.601 4.256 1.00 92.88 102 PRO A CA 1
ATOM 787 C C . PRO A 1 102 ? -2.276 7.825 5.550 1.00 92.88 102 PRO A C 1
ATOM 789 O O . PRO A 1 102 ? -2.855 6.757 5.769 1.00 92.88 102 PRO A O 1
ATOM 792 N N . ASP A 1 103 ? -1.427 8.370 6.421 1.00 93.06 103 ASP A N 1
ATOM 793 C CA . ASP A 1 103 ? -1.026 7.746 7.683 1.00 93.06 103 ASP A CA 1
ATOM 794 C C . ASP A 1 103 ? -2.176 7.708 8.697 1.00 93.06 103 ASP A C 1
ATOM 796 O O . ASP A 1 103 ? -2.296 6.750 9.463 1.00 93.06 103 ASP A O 1
ATOM 800 N N . ASP A 1 104 ? -3.036 8.729 8.707 1.00 95.00 104 ASP A N 1
ATOM 801 C CA . ASP A 1 104 ? -4.178 8.804 9.620 1.00 95.00 104 ASP A CA 1
ATOM 802 C C . ASP A 1 104 ? -5.257 7.788 9.237 1.00 95.00 104 ASP A C 1
ATOM 804 O O . ASP A 1 104 ? -5.804 7.123 10.120 1.00 95.00 104 ASP A O 1
ATOM 808 N N . LEU A 1 105 ? -5.498 7.579 7.935 1.00 97.56 105 LEU A N 1
ATOM 809 C CA . LEU A 1 105 ? -6.380 6.506 7.470 1.00 97.56 105 LEU A CA 1
ATOM 810 C C . LEU A 1 105 ? -5.826 5.122 7.838 1.00 97.56 105 LEU A C 1
ATOM 812 O O . LEU A 1 105 ? -6.573 4.267 8.311 1.00 97.56 105 LEU A O 1
ATOM 816 N N . VAL A 1 106 ? -4.514 4.901 7.702 1.00 97.31 106 VAL A N 1
ATOM 817 C CA . VAL A 1 106 ? -3.887 3.637 8.125 1.00 97.31 106 VAL A CA 1
ATOM 818 C C . VAL A 1 106 ? -4.009 3.419 9.633 1.00 97.31 106 VAL A C 1
ATOM 820 O O . VAL A 1 106 ? -4.369 2.323 10.067 1.00 97.31 106 VAL A O 1
ATOM 823 N N . ARG A 1 107 ? -3.745 4.442 10.455 1.00 97.00 107 ARG A N 1
ATOM 824 C CA . ARG A 1 107 ? -3.935 4.348 11.913 1.00 97.00 107 ARG A CA 1
ATOM 825 C C . ARG A 1 107 ? -5.386 4.025 12.254 1.00 97.00 107 ARG A C 1
ATOM 827 O O . ARG A 1 107 ? -5.625 3.151 13.082 1.00 97.00 107 ARG A O 1
ATOM 834 N N . ALA A 1 108 ? -6.341 4.674 11.590 1.00 98.38 108 ALA A N 1
ATOM 835 C CA . ALA A 1 108 ? -7.760 4.399 11.762 1.00 98.38 108 ALA A CA 1
ATOM 836 C C . ALA A 1 108 ? -8.135 2.956 11.374 1.00 98.38 108 ALA A C 1
ATOM 838 O O . ALA A 1 108 ? -8.895 2.319 12.102 1.00 98.38 108 ALA A O 1
ATOM 839 N N . LEU A 1 109 ? -7.567 2.408 10.290 1.00 98.56 109 LEU A N 1
ATOM 840 C CA . LEU A 1 109 ? -7.743 1.002 9.895 1.00 98.56 109 LEU A CA 1
ATOM 841 C C . LEU A 1 109 ? -7.245 0.037 10.975 1.00 98.56 109 LEU A C 1
ATOM 843 O O . LEU A 1 109 ? -7.973 -0.877 11.360 1.00 98.56 109 LEU A O 1
ATOM 847 N N . LEU A 1 110 ? -6.036 0.252 11.503 1.00 98.50 110 LEU A N 1
ATOM 848 C CA . LEU A 1 110 ? -5.479 -0.594 12.564 1.00 98.50 110 LEU A CA 1
ATOM 849 C C . LEU A 1 110 ? -6.307 -0.516 13.855 1.00 98.50 110 LEU A C 1
ATOM 851 O O . LEU A 1 110 ? -6.577 -1.553 14.461 1.00 98.50 110 LEU A O 1
ATOM 855 N N . THR A 1 111 ? -6.756 0.681 14.246 1.00 98.50 111 THR A N 1
ATOM 856 C CA . THR A 1 111 ? -7.651 0.872 15.399 1.00 98.50 111 THR A CA 1
ATOM 857 C C . THR A 1 111 ? -8.980 0.142 15.200 1.00 98.50 111 THR A C 1
ATOM 859 O O . THR A 1 111 ? -9.398 -0.604 16.080 1.00 98.50 111 THR A O 1
ATOM 862 N N . ALA A 1 112 ? -9.613 0.277 14.030 1.00 98.56 112 ALA A N 1
ATOM 863 C CA . ALA A 1 112 ? -10.879 -0.392 13.731 1.00 98.56 112 ALA A CA 1
ATOM 864 C C . ALA A 1 112 ? -10.755 -1.927 13.754 1.00 98.56 112 ALA A C 1
ATOM 866 O O . ALA A 1 112 ? -11.675 -2.617 14.195 1.00 98.56 112 ALA A O 1
ATOM 867 N N . ILE A 1 113 ? -9.619 -2.476 13.306 1.00 98.50 113 ILE A N 1
ATOM 868 C CA . ILE A 1 113 ? -9.334 -3.914 13.409 1.00 98.50 113 ILE A CA 1
ATOM 869 C C . ILE A 1 113 ? -9.158 -4.336 14.877 1.00 98.50 113 ILE A C 1
ATOM 871 O O . ILE A 1 113 ? -9.751 -5.337 15.280 1.00 98.50 113 ILE A O 1
ATOM 875 N N . ASP A 1 114 ? -8.388 -3.591 15.682 1.00 98.56 114 ASP A N 1
ATOM 876 C CA . ASP A 1 114 ? -8.174 -3.892 17.111 1.00 98.56 114 ASP A CA 1
ATOM 877 C C . ASP A 1 114 ? -9.496 -3.880 17.898 1.00 98.56 114 ASP A C 1
ATOM 879 O O . ASP A 1 114 ? -9.779 -4.811 18.653 1.00 98.56 114 ASP A O 1
ATOM 883 N N . GLU A 1 115 ? -10.344 -2.875 17.664 1.00 98.38 115 GLU A N 1
ATOM 884 C CA . GLU A 1 115 ? -11.676 -2.769 18.272 1.00 98.38 115 GLU A CA 1
ATOM 885 C C . GLU A 1 115 ? -12.556 -3.978 17.935 1.00 98.38 115 GLU A C 1
ATOM 887 O O . GLU A 1 115 ? -13.183 -4.555 18.824 1.00 98.38 115 GLU A O 1
ATOM 892 N N . ARG A 1 116 ? -12.577 -4.416 16.669 1.00 98.25 116 ARG A N 1
ATOM 893 C CA . ARG A 1 116 ? -13.362 -5.591 16.257 1.00 98.25 116 ARG A CA 1
ATOM 894 C C . ARG A 1 116 ? -12.824 -6.894 16.819 1.00 98.25 116 ARG A C 1
ATOM 896 O O . ARG A 1 116 ? -13.614 -7.771 17.155 1.00 98.25 116 ARG A O 1
ATOM 903 N N . LEU A 1 117 ? -11.505 -7.032 16.927 1.00 98.25 117 LEU A N 1
ATOM 904 C CA . LEU A 1 117 ? -10.891 -8.191 17.573 1.00 98.25 117 LEU A CA 1
ATOM 905 C C . LEU A 1 117 ? -11.277 -8.253 19.053 1.00 98.25 117 LEU A C 1
ATOM 907 O O . LEU A 1 117 ? -11.619 -9.326 19.549 1.00 98.25 117 LEU A O 1
ATOM 911 N N . HIS A 1 118 ? -11.303 -7.107 19.739 1.00 97.81 118 HIS A N 1
ATOM 912 C CA . HIS A 1 118 ? -11.775 -7.031 21.119 1.00 97.81 118 HIS A CA 1
ATOM 913 C C . HIS A 1 118 ? -13.257 -7.415 21.241 1.00 97.81 118 HIS A C 1
ATOM 915 O O . HIS A 1 118 ? -13.600 -8.282 22.041 1.00 97.81 118 HIS A O 1
ATOM 921 N N . GLN A 1 119 ? -14.119 -6.860 20.384 1.00 97.56 119 GLN A N 1
ATOM 922 C CA . GLN A 1 119 ? -15.550 -7.185 20.353 1.00 97.56 119 GLN A CA 1
ATOM 923 C C . GLN A 1 119 ? -15.812 -8.667 20.046 1.00 97.56 119 GLN A C 1
ATOM 925 O O . GLN A 1 119 ? -16.679 -9.281 20.664 1.00 97.56 119 GLN A O 1
ATOM 930 N N . ALA A 1 120 ? -15.061 -9.267 19.116 1.00 97.19 120 ALA A N 1
ATOM 931 C CA . ALA A 1 120 ? -15.173 -10.690 18.800 1.00 97.19 120 ALA A CA 1
ATOM 932 C C . ALA A 1 120 ? -14.793 -11.565 20.004 1.00 97.19 120 ALA A C 1
ATOM 934 O O . ALA A 1 120 ? -15.494 -12.534 20.295 1.00 97.19 120 ALA A O 1
ATOM 935 N N . ALA A 1 121 ? -13.741 -11.186 20.739 1.00 96.75 121 ALA A N 1
ATOM 936 C CA . ALA A 1 121 ? -13.326 -11.877 21.956 1.00 96.75 121 ALA A CA 1
ATOM 937 C C . ALA A 1 121 ? -14.382 -11.785 23.071 1.00 96.75 121 ALA A C 1
ATOM 939 O O . ALA A 1 121 ? -14.683 -12.795 23.705 1.00 96.75 121 ALA A O 1
ATOM 940 N N . GLU A 1 122 ? -14.985 -10.610 23.282 1.00 96.94 122 GLU A N 1
ATOM 941 C CA . GLU A 1 122 ? -16.069 -10.421 24.258 1.00 96.94 122 GLU A CA 1
ATOM 942 C C . GLU A 1 122 ? -17.338 -11.203 23.885 1.00 96.94 122 GLU A C 1
ATOM 944 O O . GLU A 1 122 ? -18.004 -11.763 24.756 1.00 96.94 122 GLU A O 1
ATOM 949 N N . ALA A 1 123 ? -17.660 -11.273 22.591 1.00 96.75 123 ALA A N 1
ATOM 950 C CA . ALA A 1 123 ? -18.825 -11.991 22.078 1.00 96.75 123 ALA A CA 1
ATOM 951 C C . ALA A 1 123 ? -18.613 -13.512 21.934 1.00 96.75 123 ALA A C 1
ATOM 953 O O . ALA A 1 123 ? -19.578 -14.239 21.697 1.00 96.75 123 ALA A O 1
ATOM 954 N N . GLY A 1 124 ? -17.374 -14.005 22.050 1.00 93.38 124 GLY A N 1
ATOM 955 C CA . GLY A 1 124 ? -17.029 -15.407 21.788 1.00 93.38 124 GLY A CA 1
ATOM 956 C C . GLY A 1 124 ? -17.137 -15.811 20.310 1.00 93.38 124 GLY A C 1
ATOM 957 O O . GLY A 1 124 ? -17.325 -16.990 20.008 1.00 93.38 124 GLY A O 1
ATOM 958 N N . THR A 1 125 ? -17.044 -14.847 19.392 1.00 95.44 125 THR A N 1
ATOM 959 C CA . THR A 1 125 ? -17.067 -15.075 17.939 1.00 95.44 125 THR A CA 1
ATOM 960 C C . THR A 1 125 ? -15.665 -15.426 17.444 1.00 95.44 125 THR A C 1
ATOM 962 O O . THR A 1 125 ? -14.685 -14.857 17.916 1.00 95.44 125 THR A O 1
ATOM 965 N N . ASP A 1 126 ? -15.556 -16.331 16.467 1.00 94.69 126 ASP A N 1
ATOM 966 C CA . ASP A 1 126 ? -14.272 -16.693 15.854 1.00 94.69 126 ASP A CA 1
ATOM 967 C C . ASP A 1 126 ? -13.602 -15.477 15.168 1.00 94.69 126 ASP A C 1
ATOM 969 O O . ASP A 1 126 ? -14.155 -14.937 14.202 1.00 94.69 126 ASP A O 1
ATOM 973 N N . PRO A 1 127 ? -12.410 -15.037 15.624 1.00 96.88 127 PRO A N 1
ATOM 974 C CA . PRO A 1 127 ? -11.702 -13.898 15.049 1.00 96.88 127 PRO A CA 1
ATOM 975 C C . PRO A 1 127 ? -10.873 -14.247 13.799 1.00 96.88 127 PRO A C 1
ATOM 977 O O . PRO A 1 127 ? -10.149 -13.379 13.309 1.00 96.88 127 PRO A O 1
ATOM 980 N N . ALA A 1 128 ? -10.938 -15.473 13.259 1.00 97.50 128 ALA A N 1
ATOM 981 C CA . ALA A 1 128 ? -10.078 -15.933 12.160 1.00 97.50 128 ALA A CA 1
ATOM 982 C C . ALA A 1 128 ? -10.030 -14.979 10.950 1.00 97.50 128 ALA A C 1
ATOM 984 O O . ALA A 1 128 ? -8.949 -14.687 10.433 1.00 97.50 128 ALA A O 1
ATOM 985 N N . VAL A 1 129 ? -11.177 -14.434 10.527 1.00 97.44 129 VAL A N 1
ATOM 986 C CA . VAL A 1 129 ? -11.242 -13.477 9.406 1.00 97.44 129 VAL A CA 1
ATOM 987 C C . VAL A 1 129 ? -10.514 -12.167 9.732 1.00 97.44 129 VAL A C 1
ATOM 989 O O . VAL A 1 129 ? -9.794 -11.635 8.889 1.00 97.44 129 VAL A O 1
ATOM 992 N N . LEU A 1 130 ? -10.650 -11.662 10.961 1.00 98.19 130 LEU A N 1
ATOM 993 C CA . LEU A 1 130 ? -9.993 -10.429 11.404 1.00 98.19 130 LEU A CA 1
ATOM 994 C C . LEU A 1 130 ? -8.483 -10.625 11.584 1.00 98.19 130 LEU A C 1
ATOM 996 O O . LEU A 1 130 ? -7.706 -9.754 11.205 1.00 98.19 130 LEU A O 1
ATOM 1000 N N . HIS A 1 131 ? -8.054 -11.779 12.101 1.00 98.19 131 HIS A N 1
ATOM 1001 C CA . HIS A 1 131 ? -6.640 -12.158 12.178 1.00 98.19 131 HIS A CA 1
ATOM 1002 C C . HIS A 1 131 ? -5.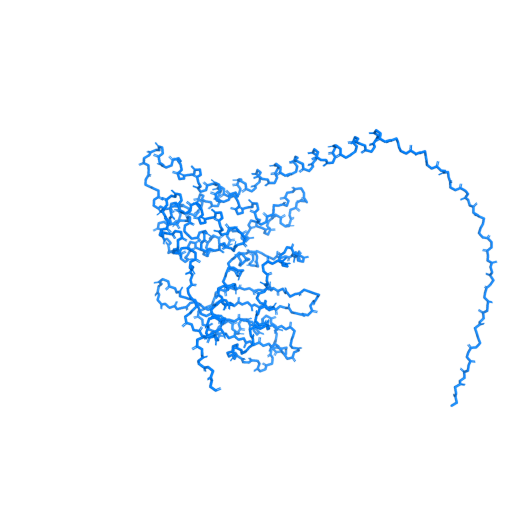987 -12.211 10.796 1.00 98.19 131 HIS A C 1
ATOM 1004 O O . HIS A 1 131 ? -4.892 -11.685 10.598 1.00 98.19 131 HIS A O 1
ATOM 1010 N N . ARG A 1 132 ? -6.680 -12.816 9.830 1.00 97.50 132 ARG A N 1
ATOM 1011 C CA . ARG A 1 132 ? -6.240 -12.885 8.438 1.00 97.50 132 ARG A CA 1
ATOM 1012 C C . ARG A 1 132 ? -6.129 -11.495 7.810 1.00 97.50 132 ARG A C 1
ATOM 1014 O O . ARG A 1 132 ? -5.085 -11.160 7.256 1.00 97.50 132 ARG A O 1
ATOM 1021 N N . LEU A 1 133 ? -7.159 -10.663 7.968 1.00 98.00 133 LEU A N 1
ATOM 1022 C CA . LEU A 1 133 ? -7.152 -9.283 7.485 1.00 98.00 133 LEU A CA 1
ATOM 1023 C C . LEU A 1 133 ? -6.024 -8.454 8.117 1.00 98.00 133 LEU A C 1
ATOM 1025 O O . LEU A 1 133 ? -5.340 -7.721 7.410 1.00 98.00 133 LEU A O 1
ATOM 1029 N N . LEU A 1 134 ? -5.782 -8.604 9.422 1.00 98.44 134 LEU A N 1
ATOM 1030 C CA . LEU A 1 134 ? -4.685 -7.930 10.116 1.00 98.44 134 LEU A CA 1
ATOM 1031 C C . LEU A 1 134 ? -3.316 -8.309 9.533 1.00 98.44 134 LEU A C 1
ATOM 1033 O O . LEU A 1 134 ? -2.486 -7.429 9.313 1.00 98.44 134 LEU A O 1
ATOM 1037 N N . THR A 1 135 ? -3.085 -9.593 9.249 1.00 97.56 135 THR A N 1
ATOM 1038 C CA . THR A 1 135 ? -1.856 -10.064 8.591 1.00 97.56 135 THR A CA 1
ATOM 1039 C C . THR A 1 135 ? -1.694 -9.459 7.194 1.00 97.56 135 THR A C 1
ATOM 1041 O O . THR A 1 135 ? -0.602 -8.987 6.876 1.00 97.56 135 THR A O 1
ATOM 1044 N N . VAL A 1 136 ? -2.765 -9.409 6.390 1.00 97.12 136 VAL A N 1
ATOM 1045 C CA . VAL A 1 136 ? -2.745 -8.799 5.046 1.00 97.12 136 VAL A CA 1
ATOM 1046 C C . VAL A 1 136 ? -2.440 -7.304 5.121 1.00 97.12 136 VAL A C 1
ATOM 1048 O O . VAL A 1 136 ? -1.494 -6.842 4.485 1.00 97.12 136 VAL A O 1
ATOM 1051 N N . VAL A 1 137 ? -3.162 -6.554 5.960 1.00 97.69 137 VAL A N 1
ATOM 1052 C CA . VAL A 1 137 ? -2.912 -5.119 6.174 1.00 97.69 137 VAL A CA 1
ATOM 1053 C C . VAL A 1 137 ? -1.461 -4.901 6.594 1.00 97.69 137 VAL A C 1
ATOM 1055 O O . VAL A 1 137 ? -0.749 -4.106 5.989 1.00 97.69 137 VAL A O 1
ATOM 1058 N N . ALA A 1 138 ? -0.972 -5.648 7.583 1.00 97.06 138 ALA A N 1
ATOM 1059 C CA . ALA A 1 138 ? 0.394 -5.498 8.065 1.00 97.06 138 ALA A CA 1
ATOM 1060 C C . ALA A 1 138 ? 1.462 -5.861 7.009 1.00 97.06 138 ALA A C 1
ATOM 1062 O O . ALA A 1 138 ? 2.564 -5.310 7.052 1.00 97.06 138 ALA A O 1
ATOM 1063 N N . GLY A 1 139 ? 1.139 -6.751 6.064 1.00 95.38 139 GLY A N 1
ATOM 1064 C CA . GLY A 1 139 ? 1.995 -7.125 4.936 1.00 95.38 139 GLY A CA 1
ATOM 1065 C C . GLY A 1 139 ? 2.136 -6.038 3.866 1.00 95.38 139 GLY A C 1
ATOM 1066 O O . GLY A 1 139 ? 3.184 -5.966 3.226 1.00 95.38 139 GLY A O 1
ATOM 1067 N N . VAL A 1 140 ? 1.133 -5.168 3.714 1.00 96.06 140 VAL A N 1
ATOM 1068 C CA . VAL A 1 140 ? 1.130 -4.050 2.749 1.00 96.06 140 VAL A CA 1
ATOM 1069 C C . VAL A 1 140 ? 1.838 -2.813 3.294 1.00 96.06 140 VAL A C 1
ATOM 1071 O O . VAL A 1 140 ? 2.401 -2.029 2.533 1.00 96.06 140 VAL A O 1
ATOM 1074 N N . LEU A 1 141 ? 1.818 -2.607 4.611 1.00 95.25 141 LEU A N 1
ATOM 1075 C CA . LEU A 1 141 ? 2.267 -1.345 5.188 1.00 95.25 141 LEU A CA 1
ATOM 1076 C C . LEU A 1 141 ? 3.794 -1.155 5.114 1.00 95.25 141 LEU A C 1
ATOM 1078 O O . LEU A 1 141 ? 4.563 -2.063 5.470 1.00 95.25 141 LEU A O 1
ATOM 1082 N N . PRO A 1 142 ? 4.266 0.051 4.744 1.00 91.38 142 PRO A N 1
ATOM 1083 C CA . PRO A 1 142 ? 5.649 0.450 4.944 1.00 91.38 142 PRO A CA 1
ATOM 1084 C C . PRO A 1 142 ? 5.880 0.913 6.405 1.00 91.38 142 PRO A C 1
ATOM 1086 O O . PRO A 1 142 ? 4.969 1.402 7.067 1.00 91.38 142 PRO A O 1
ATOM 1089 N N . PRO A 1 143 ? 7.083 0.754 6.976 1.00 88.44 143 PRO A N 1
ATOM 1090 C CA . PRO A 1 143 ? 7.602 1.552 8.081 1.00 88.44 143 PRO A CA 1
ATOM 1091 C C . PRO A 1 143 ? 7.347 3.062 7.913 1.00 88.44 143 PRO A C 1
ATOM 1093 O O . PRO A 1 143 ? 7.424 3.562 6.792 1.00 88.44 143 PRO A O 1
ATOM 1096 N N . PRO A 1 144 ? 7.067 3.780 9.017 1.00 89.75 144 PRO A N 1
ATOM 1097 C CA . PRO A 1 144 ? 6.911 3.253 10.379 1.00 89.75 144 PRO A CA 1
ATOM 1098 C C . PRO A 1 144 ? 5.549 2.571 10.628 1.00 89.75 144 PRO A C 1
ATOM 1100 O O . PRO A 1 144 ? 5.384 1.878 11.627 1.00 89.75 144 PRO A O 1
ATOM 1103 N N . LEU A 1 145 ? 4.575 2.693 9.718 1.00 91.38 145 LEU A N 1
ATOM 1104 C CA . LEU A 1 145 ? 3.212 2.158 9.897 1.00 91.38 145 LEU A CA 1
ATOM 1105 C C . LEU A 1 145 ? 3.195 0.635 10.099 1.00 91.38 145 LEU A C 1
ATOM 1107 O O . LEU A 1 145 ? 2.425 0.106 10.904 1.00 91.38 145 LEU A O 1
ATOM 1111 N N . SER A 1 146 ? 4.100 -0.075 9.423 1.00 92.25 146 SER A N 1
ATOM 1112 C CA . SER A 1 146 ? 4.271 -1.519 9.606 1.00 92.25 146 SER A CA 1
ATOM 1113 C C . SER A 1 146 ? 4.669 -1.907 11.034 1.00 92.25 146 SER A C 1
ATOM 1115 O O . SER A 1 146 ? 4.372 -3.012 11.470 1.00 92.25 146 SER A O 1
ATOM 1117 N N . GLU A 1 147 ? 5.307 -1.028 11.810 1.00 94.25 147 GLU A N 1
ATOM 1118 C CA . GLU A 1 147 ? 5.705 -1.322 13.191 1.00 94.25 147 GLU A CA 1
ATOM 1119 C C . GLU A 1 147 ? 4.504 -1.349 14.137 1.00 94.25 147 GLU A C 1
ATOM 1121 O O . GLU A 1 147 ? 4.376 -2.262 14.959 1.00 94.25 147 GLU A O 1
ATOM 1126 N N . SER A 1 148 ? 3.578 -0.403 13.964 1.00 95.25 148 SER A N 1
ATOM 1127 C CA . SER A 1 148 ? 2.296 -0.396 14.672 1.00 95.25 148 SER A CA 1
ATOM 1128 C C . SER A 1 148 ? 1.481 -1.643 14.333 1.00 95.25 148 SER A C 1
ATOM 1130 O O . SER A 1 148 ? 1.003 -2.334 15.233 1.00 95.25 148 SER A O 1
ATOM 1132 N N . ALA A 1 149 ? 1.403 -1.998 13.048 1.00 96.81 149 ALA A N 1
ATOM 1133 C CA . ALA A 1 149 ? 0.696 -3.195 12.608 1.00 96.81 149 ALA A CA 1
ATOM 1134 C C . ALA A 1 149 ? 1.337 -4.484 13.150 1.00 96.81 149 ALA A C 1
ATOM 1136 O O . ALA A 1 149 ? 0.633 -5.363 13.637 1.00 96.81 149 ALA A O 1
ATOM 1137 N N . ARG A 1 150 ? 2.673 -4.583 13.167 1.00 96.44 150 ARG A N 1
ATOM 1138 C CA . ARG A 1 150 ? 3.396 -5.720 13.767 1.00 96.44 150 ARG A CA 1
ATOM 1139 C C . ARG A 1 150 ? 3.156 -5.854 15.262 1.00 96.44 150 ARG A C 1
ATOM 1141 O O . ARG A 1 150 ? 3.033 -6.973 15.750 1.00 96.44 150 ARG A O 1
ATOM 1148 N N . THR A 1 151 ? 3.088 -4.737 15.981 1.00 97.81 151 THR A N 1
ATOM 1149 C CA . THR A 1 151 ? 2.754 -4.735 17.412 1.00 97.81 151 THR A CA 1
ATOM 1150 C C . THR A 1 151 ? 1.353 -5.302 17.625 1.00 97.81 151 THR A C 1
ATOM 1152 O O . THR A 1 151 ? 1.150 -6.141 18.502 1.00 97.81 151 THR A O 1
ATOM 1155 N N . LEU A 1 152 ? 0.403 -4.914 16.771 1.00 98.00 152 LEU A N 1
ATOM 1156 C CA . LEU A 1 152 ? -0.963 -5.421 16.813 1.00 98.00 152 LEU A CA 1
ATOM 1157 C C . LEU A 1 152 ? -1.045 -6.913 16.435 1.00 98.00 152 LEU A C 1
ATOM 1159 O O . LEU A 1 152 ? -1.707 -7.684 17.126 1.00 98.00 152 LEU A O 1
ATOM 1163 N N . VAL A 1 153 ? -0.304 -7.353 15.412 1.00 98.50 153 VAL A N 1
ATOM 1164 C CA . VAL A 1 153 ? -0.160 -8.779 15.063 1.00 98.50 153 VAL A CA 1
ATOM 1165 C C . VAL A 1 153 ? 0.431 -9.559 16.238 1.00 98.50 153 VAL A C 1
ATOM 1167 O O . VAL A 1 153 ? -0.079 -10.617 16.584 1.00 98.50 153 VAL A O 1
ATOM 1170 N N . ALA A 1 154 ? 1.472 -9.044 16.897 1.00 98.25 154 ALA A N 1
ATOM 1171 C CA . ALA A 1 154 ? 2.082 -9.711 18.044 1.00 98.25 154 ALA A CA 1
ATOM 1172 C C . ALA A 1 154 ? 1.113 -9.835 19.229 1.00 98.25 154 ALA A C 1
ATOM 1174 O O . ALA A 1 154 ? 1.102 -10.871 19.891 1.00 98.25 154 ALA A O 1
ATOM 1175 N N . LYS A 1 155 ? 0.289 -8.805 19.467 1.00 98.12 155 LYS A N 1
ATOM 1176 C CA . LYS A 1 155 ? -0.745 -8.781 20.512 1.00 98.12 155 LYS A CA 1
ATOM 1177 C C . LYS A 1 155 ? -1.802 -9.872 20.303 1.00 98.12 155 LYS A C 1
ATOM 1179 O O . LYS A 1 155 ? -2.165 -10.529 21.272 1.00 98.12 155 LYS A O 1
ATOM 1184 N N . HIS A 1 156 ? -2.274 -10.068 19.070 1.00 98.00 156 HIS A N 1
ATOM 1185 C CA . HIS A 1 156 ? -3.420 -10.950 18.782 1.00 98.00 156 HIS A CA 1
ATOM 1186 C C . HIS A 1 156 ? -3.051 -12.338 18.246 1.00 98.00 156 HIS A C 1
ATOM 1188 O O . HIS A 1 156 ? -3.752 -13.306 18.518 1.00 98.00 156 HIS A O 1
ATOM 1194 N N . LEU A 1 157 ? -1.942 -12.459 17.511 1.00 97.81 157 LEU A N 1
ATOM 1195 C CA . LEU A 1 157 ? -1.499 -13.699 16.858 1.00 97.81 157 LEU A CA 1
ATOM 1196 C C . LEU A 1 157 ? -0.151 -14.222 17.388 1.00 97.81 157 LEU A C 1
ATOM 1198 O O . LEU A 1 157 ? 0.279 -15.317 17.025 1.00 97.81 157 LEU A O 1
ATOM 1202 N N . GLY A 1 158 ? 0.537 -13.453 18.235 1.00 98.00 158 GLY A N 1
ATOM 1203 C CA . GLY A 1 158 ? 1.832 -13.819 18.802 1.00 98.00 158 GLY A CA 1
ATOM 1204 C C . GLY A 1 158 ? 3.045 -13.396 17.963 1.00 98.00 158 GLY A C 1
ATOM 1205 O O . GLY A 1 158 ? 2.964 -12.961 16.811 1.00 98.00 158 GLY A O 1
ATOM 1206 N N . THR A 1 159 ? 4.228 -13.526 18.563 1.00 97.19 159 THR A N 1
ATOM 1207 C CA . THR A 1 159 ? 5.501 -13.018 18.015 1.00 97.19 159 THR A CA 1
ATOM 1208 C C . THR A 1 159 ? 5.945 -13.722 16.731 1.00 97.19 159 THR A C 1
ATOM 1210 O O . THR A 1 159 ? 6.579 -13.103 15.873 1.00 97.19 159 THR A O 1
ATOM 1213 N N . GLN A 1 160 ? 5.595 -14.999 16.559 1.00 96.12 160 GLN A N 1
ATOM 1214 C CA . GLN A 1 160 ? 5.915 -15.751 15.346 1.00 96.12 160 GLN A CA 1
ATOM 1215 C C . GLN A 1 160 ? 5.185 -15.179 14.123 1.00 96.12 160 GLN A C 1
ATOM 1217 O O . GLN A 1 160 ? 5.828 -14.943 13.098 1.00 96.12 160 GLN A O 1
ATOM 1222 N N . ALA A 1 161 ? 3.887 -14.884 14.244 1.00 95.88 161 ALA A N 1
ATOM 1223 C CA . ALA A 1 161 ? 3.109 -14.257 13.176 1.00 95.88 161 ALA A CA 1
ATOM 1224 C C . ALA A 1 161 ? 3.656 -12.859 12.840 1.00 95.88 161 ALA A C 1
ATOM 1226 O O . ALA A 1 161 ? 3.886 -12.539 11.674 1.00 95.88 161 ALA A O 1
ATOM 1227 N N . ALA A 1 162 ? 3.995 -12.058 13.857 1.00 95.56 162 ALA A N 1
ATOM 1228 C CA . ALA A 1 162 ? 4.611 -10.744 13.653 1.00 95.56 162 ALA A CA 1
ATOM 1229 C C . ALA A 1 162 ? 5.974 -10.830 12.936 1.00 95.56 162 ALA A C 1
ATOM 1231 O O . ALA A 1 162 ? 6.329 -9.958 12.136 1.00 95.56 162 ALA A O 1
ATOM 1232 N N . THR A 1 163 ? 6.735 -11.901 13.178 1.00 94.31 163 THR A N 1
ATOM 1233 C CA . THR A 1 163 ? 8.000 -12.166 12.475 1.00 94.31 163 THR A CA 1
ATOM 1234 C C . THR A 1 163 ? 7.762 -12.543 11.013 1.00 94.31 163 THR A C 1
ATOM 1236 O O . THR A 1 163 ? 8.490 -12.075 10.140 1.00 94.31 163 THR A O 1
ATOM 1239 N N . GLN A 1 164 ? 6.742 -13.354 10.722 1.00 91.81 164 GLN A N 1
ATOM 1240 C CA . GLN A 1 164 ? 6.369 -13.713 9.349 1.00 91.81 164 GLN A CA 1
ATOM 1241 C C . GLN A 1 164 ? 5.929 -12.477 8.553 1.00 91.81 164 GLN A C 1
ATOM 1243 O O . GLN A 1 164 ? 6.480 -12.215 7.487 1.00 91.81 164 GLN A O 1
ATOM 1248 N N . VAL A 1 165 ? 5.049 -11.650 9.124 1.00 93.00 165 VAL A N 1
ATOM 1249 C CA . VAL A 1 165 ? 4.639 -10.358 8.546 1.00 93.00 165 VAL A CA 1
ATOM 1250 C C . VAL A 1 165 ? 5.835 -9.426 8.325 1.00 93.00 165 VAL A C 1
ATOM 1252 O O . VAL A 1 165 ? 5.929 -8.761 7.296 1.00 93.00 165 VAL A O 1
ATOM 1255 N N . SER A 1 166 ? 6.791 -9.386 9.262 1.00 90.62 166 SER A N 1
ATOM 1256 C CA . SER A 1 166 ? 8.009 -8.576 9.100 1.00 90.62 166 SER A CA 1
ATOM 1257 C C . SER A 1 166 ? 8.808 -8.970 7.863 1.00 90.62 166 SER A C 1
ATOM 1259 O O . SER A 1 166 ? 9.350 -8.090 7.205 1.00 90.62 166 SER A O 1
ATOM 1261 N N . ARG A 1 167 ? 8.880 -10.268 7.545 1.00 88.06 167 ARG A N 1
ATOM 1262 C CA . ARG A 1 167 ? 9.586 -10.751 6.351 1.00 88.06 167 ARG A CA 1
ATOM 1263 C C . ARG A 1 167 ? 8.853 -10.356 5.071 1.00 88.06 167 ARG A C 1
ATOM 1265 O O . ARG A 1 167 ? 9.512 -9.991 4.105 1.00 88.06 167 ARG A O 1
ATOM 1272 N N . GLY A 1 168 ? 7.519 -10.357 5.093 1.00 88.06 168 GLY A N 1
ATOM 1273 C CA . GLY A 1 168 ? 6.695 -10.059 3.920 1.00 88.06 168 GLY A CA 1
ATOM 1274 C C . GLY A 1 168 ? 6.921 -11.059 2.780 1.00 88.06 168 GLY A C 1
ATOM 1275 O O . GLY A 1 168 ? 7.394 -12.175 3.006 1.00 88.06 168 GLY A O 1
ATOM 1276 N N . ARG A 1 169 ? 6.582 -10.650 1.552 1.00 91.62 169 ARG A N 1
ATOM 1277 C CA . ARG A 1 169 ? 6.862 -11.428 0.335 1.00 91.62 169 ARG A CA 1
ATOM 1278 C C . ARG A 1 169 ? 8.361 -11.432 0.047 1.00 91.62 169 ARG A C 1
ATOM 1280 O O . ARG A 1 169 ? 9.013 -10.400 0.171 1.00 91.62 169 ARG A O 1
ATOM 1287 N N . ALA A 1 170 ? 8.902 -12.576 -0.359 1.00 93.31 170 ALA A N 1
ATOM 1288 C CA . ALA A 1 170 ? 10.300 -12.670 -0.756 1.00 93.31 170 ALA A CA 1
ATOM 1289 C C . ALA A 1 170 ? 10.460 -12.294 -2.232 1.00 93.31 170 ALA A C 1
ATOM 1291 O O . ALA A 1 170 ? 9.616 -12.647 -3.055 1.00 93.31 170 ALA A O 1
ATOM 1292 N N . VAL A 1 171 ? 11.566 -11.625 -2.561 1.00 95.94 171 VAL A N 1
ATOM 1293 C CA . VAL A 1 171 ? 12.018 -11.503 -3.950 1.00 95.94 171 VAL A CA 1
ATOM 1294 C C . VAL A 1 171 ? 12.632 -12.838 -4.362 1.00 95.94 171 VAL A C 1
ATOM 1296 O O . VAL A 1 171 ? 13.537 -13.332 -3.688 1.00 95.94 171 VAL A O 1
ATOM 1299 N N . THR A 1 172 ? 12.125 -13.437 -5.432 1.00 95.62 172 THR A N 1
ATOM 1300 C CA . THR A 1 172 ? 12.459 -14.815 -5.849 1.00 95.62 172 THR A CA 1
ATOM 1301 C C . THR A 1 172 ? 13.469 -14.885 -6.994 1.00 95.62 172 THR A C 1
ATOM 1303 O O . THR A 1 172 ? 13.981 -15.958 -7.309 1.00 95.62 172 THR A O 1
ATOM 1306 N N . GLY A 1 173 ? 13.789 -13.747 -7.605 1.00 94.31 173 GLY A N 1
ATOM 1307 C CA . GLY A 1 173 ? 14.642 -13.644 -8.784 1.00 94.31 173 GLY A CA 1
ATOM 1308 C C . GLY A 1 173 ? 15.348 -12.289 -8.879 1.00 94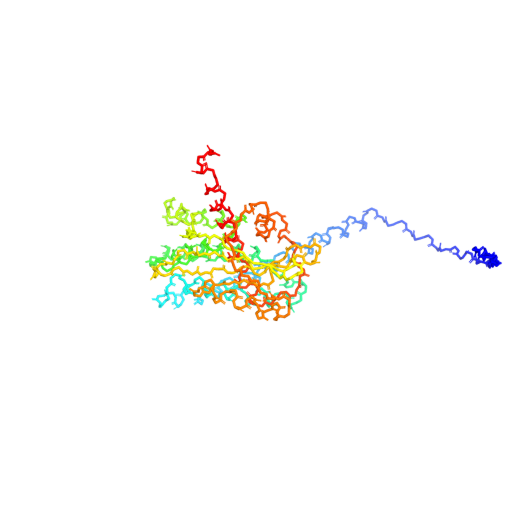.31 173 GLY A C 1
ATOM 1309 O O . GLY A 1 173 ? 15.340 -11.517 -7.919 1.00 94.31 173 GLY A O 1
ATOM 1310 N N . PRO A 1 174 ? 16.001 -11.987 -10.013 1.00 95.06 174 PRO A N 1
ATOM 1311 C CA . PRO A 1 174 ? 16.710 -10.726 -10.173 1.00 95.06 174 PRO A CA 1
ATOM 1312 C C . PRO A 1 174 ? 15.734 -9.545 -10.201 1.00 95.06 174 PRO A C 1
ATOM 1314 O O . PRO A 1 174 ? 14.687 -9.606 -10.846 1.00 95.06 174 PRO A O 1
ATOM 1317 N N . VAL A 1 175 ? 16.119 -8.447 -9.550 1.00 97.31 175 VAL A N 1
ATOM 1318 C CA . VAL A 1 175 ? 15.518 -7.136 -9.813 1.00 97.31 175 VAL A CA 1
ATOM 1319 C C . VAL A 1 175 ? 16.044 -6.671 -11.167 1.00 97.31 175 VAL A C 1
ATOM 1321 O O . VAL A 1 175 ? 17.255 -6.707 -11.410 1.00 97.31 175 VAL A O 1
ATOM 1324 N N . LEU A 1 176 ? 15.139 -6.279 -12.057 1.00 97.81 176 LEU A N 1
ATOM 1325 C CA . LEU A 1 176 ? 15.464 -5.802 -13.394 1.00 97.81 176 LEU A CA 1
ATOM 1326 C C . LEU A 1 176 ? 15.091 -4.328 -13.517 1.00 97.81 176 LEU A C 1
ATOM 1328 O O . LEU A 1 176 ? 14.184 -3.848 -12.837 1.00 97.81 176 LEU A O 1
ATOM 1332 N N . TRP A 1 177 ? 15.750 -3.625 -14.423 1.00 98.25 177 TRP A N 1
ATOM 1333 C CA . TRP A 1 177 ? 15.379 -2.269 -14.782 1.00 98.25 177 TRP A CA 1
ATOM 1334 C C . TRP A 1 177 ? 15.531 -1.988 -16.275 1.00 98.25 177 TRP A C 1
ATOM 1336 O O . TRP A 1 177 ? 16.198 -2.716 -17.008 1.00 98.25 177 TRP A O 1
ATOM 1346 N N . ALA A 1 178 ? 14.876 -0.932 -16.728 1.00 97.69 178 ALA A N 1
ATOM 1347 C CA . ALA A 1 178 ? 15.061 -0.313 -18.028 1.00 97.69 178 ALA A CA 1
ATOM 1348 C C . ALA A 1 178 ? 14.856 1.196 -17.869 1.00 97.69 178 ALA A C 1
ATOM 1350 O O . ALA A 1 178 ? 14.195 1.633 -16.928 1.00 97.69 178 ALA A O 1
ATOM 1351 N N . HIS A 1 179 ? 15.386 1.988 -18.794 1.00 97.50 179 HIS A N 1
ATOM 1352 C CA . HIS A 1 179 ? 15.116 3.418 -18.848 1.00 97.50 179 HIS A CA 1
ATOM 1353 C C . HIS A 1 179 ? 14.812 3.859 -20.277 1.00 97.50 179 HIS A C 1
ATOM 1355 O O . HIS A 1 179 ? 15.193 3.193 -21.244 1.00 97.50 179 HIS A O 1
ATOM 1361 N N . ASP A 1 180 ? 14.104 4.973 -20.405 1.00 97.56 180 ASP A N 1
ATOM 1362 C CA . ASP A 1 180 ? 13.828 5.622 -21.682 1.00 97.56 180 ASP A CA 1
ATOM 1363 C C . ASP A 1 180 ? 15.117 6.153 -22.337 1.00 97.56 180 ASP A C 1
ATOM 1365 O O . ASP A 1 180 ? 16.193 6.205 -21.733 1.00 97.56 180 ASP A O 1
ATOM 1369 N N . VAL A 1 181 ? 15.035 6.560 -23.605 1.00 97.25 181 VAL A N 1
ATOM 1370 C CA . VAL A 1 181 ? 16.193 7.078 -24.360 1.00 97.25 181 VAL A CA 1
ATOM 1371 C C . VAL A 1 181 ? 16.774 8.367 -23.771 1.00 97.25 181 VAL A C 1
ATOM 1373 O O . VAL A 1 181 ? 17.903 8.735 -24.098 1.00 97.25 181 VAL A O 1
ATOM 1376 N N . TYR A 1 182 ? 16.014 9.053 -22.916 1.00 95.12 182 TYR A N 1
ATOM 1377 C CA . TYR A 1 182 ? 16.422 10.282 -22.244 1.00 95.12 182 TYR A CA 1
ATOM 1378 C C . TYR A 1 182 ? 17.081 10.027 -20.879 1.00 95.12 182 TYR A C 1
ATOM 1380 O O . TYR A 1 182 ? 17.732 10.927 -20.351 1.00 95.12 182 TYR A O 1
ATOM 1388 N N . GLY A 1 183 ? 16.956 8.815 -20.325 1.00 94.62 183 GLY A N 1
ATOM 1389 C CA . GLY A 1 183 ? 17.429 8.465 -18.984 1.00 94.62 183 GLY A CA 1
ATOM 1390 C C . GLY A 1 183 ? 16.616 9.117 -17.860 1.00 94.62 183 GLY A C 1
ATOM 1391 O O . GLY A 1 183 ? 17.097 9.208 -16.732 1.00 94.62 183 GLY A O 1
ATOM 1392 N N . THR A 1 184 ? 15.413 9.601 -18.169 1.00 94.50 184 THR A N 1
ATOM 1393 C CA . THR A 1 184 ? 14.541 10.354 -17.258 1.00 94.50 184 THR A CA 1
ATOM 1394 C C . THR A 1 184 ? 13.355 9.555 -16.753 1.00 94.50 184 THR A C 1
ATOM 1396 O O . THR A 1 184 ? 12.684 9.979 -15.817 1.00 94.50 184 THR A O 1
ATOM 1399 N N . ARG A 1 185 ? 13.076 8.407 -17.367 1.00 96.62 185 ARG A N 1
ATOM 1400 C CA . ARG A 1 185 ? 11.956 7.552 -16.998 1.00 96.62 185 ARG A CA 1
ATOM 1401 C C . ARG A 1 185 ? 12.424 6.115 -16.902 1.00 96.62 185 ARG A C 1
ATOM 1403 O O . ARG A 1 185 ? 13.047 5.615 -17.833 1.00 96.62 185 ARG A O 1
ATOM 1410 N N . TRP A 1 186 ? 12.132 5.462 -15.787 1.00 97.62 186 TRP A N 1
ATOM 1411 C CA . TRP A 1 186 ? 12.666 4.152 -15.439 1.00 97.62 186 TRP A CA 1
ATOM 1412 C C . TRP A 1 186 ? 11.538 3.162 -15.179 1.00 97.62 186 TRP A C 1
ATOM 1414 O O . TRP A 1 186 ? 10.602 3.464 -14.452 1.00 97.62 186 TRP A O 1
ATOM 1424 N N . ALA A 1 187 ? 11.655 1.958 -15.724 1.00 98.00 187 ALA A N 1
ATOM 1425 C CA . ALA A 1 187 ? 10.932 0.796 -15.231 1.00 98.00 187 ALA A CA 1
ATOM 1426 C C . ALA A 1 187 ? 11.856 0.035 -14.293 1.00 98.00 187 ALA A C 1
ATOM 1428 O O . ALA A 1 187 ? 12.908 -0.427 -14.724 1.00 98.00 187 ALA A O 1
ATOM 1429 N N . VAL A 1 188 ? 11.451 -0.155 -13.044 1.00 98.25 188 VAL A N 1
ATOM 1430 C CA . VAL A 1 188 ? 12.062 -1.135 -12.141 1.00 98.25 188 VAL A CA 1
ATOM 1431 C C . VAL A 1 188 ? 11.061 -2.263 -11.953 1.00 98.25 188 VAL A C 1
ATOM 1433 O O . VAL A 1 188 ? 9.893 -2.001 -11.680 1.00 98.25 188 VAL A O 1
ATOM 1436 N N . VAL A 1 189 ? 11.484 -3.516 -12.110 1.00 98.31 189 VAL A N 1
ATOM 1437 C CA . VAL A 1 189 ? 10.612 -4.680 -11.923 1.00 98.31 189 VAL A CA 1
ATOM 1438 C C . VAL A 1 189 ? 11.263 -5.735 -11.039 1.00 98.31 189 VAL A C 1
ATOM 1440 O O . VAL A 1 189 ? 12.463 -5.990 -11.135 1.00 98.31 189 VAL A O 1
ATOM 1443 N N . ALA A 1 190 ? 10.473 -6.375 -10.180 1.00 98.06 190 ALA A N 1
ATOM 1444 C CA . ALA A 1 190 ? 10.949 -7.464 -9.329 1.00 98.06 190 ALA A CA 1
ATOM 1445 C C . ALA A 1 190 ? 9.896 -8.577 -9.194 1.00 98.06 190 ALA A C 1
ATOM 1447 O O . ALA A 1 190 ? 8.709 -8.269 -9.044 1.00 98.06 190 ALA A O 1
ATOM 1448 N N . PRO A 1 191 ? 10.305 -9.859 -9.217 1.00 97.88 191 PRO A N 1
ATOM 1449 C CA . PRO A 1 191 ? 9.407 -10.973 -8.953 1.00 97.88 191 PRO A CA 1
ATOM 1450 C C . PRO A 1 191 ? 9.235 -11.171 -7.445 1.00 97.88 191 PRO A C 1
ATOM 1452 O O . PRO A 1 191 ? 10.216 -11.234 -6.700 1.00 97.88 191 PRO A O 1
ATOM 1455 N N . PHE A 1 192 ? 7.988 -11.289 -6.999 1.00 96.94 192 PHE A N 1
ATOM 1456 C CA . PHE A 1 192 ? 7.637 -11.581 -5.616 1.00 96.94 192 PHE A CA 1
ATOM 1457 C C . PHE A 1 192 ? 6.890 -12.901 -5.512 1.00 96.94 192 PHE A C 1
ATOM 1459 O O . PHE A 1 192 ? 5.969 -13.168 -6.287 1.00 96.94 192 PHE A O 1
ATOM 1466 N N . SER A 1 193 ? 7.243 -13.676 -4.487 1.00 94.31 193 SER A N 1
ATOM 1467 C CA . SER A 1 193 ? 6.580 -14.938 -4.172 1.00 94.31 193 SER A CA 1
ATOM 1468 C C . SER A 1 193 ? 5.069 -14.747 -4.002 1.00 94.31 193 SER A C 1
ATOM 1470 O O . SER A 1 193 ? 4.628 -13.889 -3.221 1.00 94.31 193 SER A O 1
ATOM 1472 N N . SER A 1 194 ? 4.295 -15.589 -4.682 1.00 88.19 194 SER A N 1
ATOM 1473 C CA . SER A 1 194 ? 2.846 -15.733 -4.511 1.00 88.19 194 SER A CA 1
ATOM 1474 C C . SER A 1 194 ? 2.516 -16.998 -3.723 1.00 88.19 194 SER A C 1
ATOM 1476 O O . SER A 1 194 ? 3.253 -17.985 -3.778 1.00 88.19 194 SER A O 1
ATOM 1478 N N . VAL A 1 195 ? 1.394 -16.981 -3.002 1.00 81.62 195 VAL A N 1
ATOM 1479 C CA . VAL A 1 195 ? 0.882 -18.176 -2.308 1.00 81.62 195 VAL A CA 1
ATOM 1480 C C . VAL A 1 195 ? 0.414 -19.238 -3.311 1.00 81.62 195 VAL A C 1
ATOM 1482 O O . VAL A 1 195 ? 0.576 -20.430 -3.052 1.00 81.62 195 VAL A O 1
ATOM 1485 N N . ASP A 1 196 ? -0.068 -18.816 -4.482 1.00 76.56 196 ASP A N 1
ATOM 1486 C CA . ASP A 1 196 ? -0.601 -19.699 -5.529 1.00 76.56 196 ASP A CA 1
ATOM 1487 C C . ASP A 1 196 ? 0.499 -20.316 -6.416 1.00 76.56 196 ASP A C 1
ATOM 1489 O O . ASP A 1 196 ? 0.231 -21.103 -7.324 1.00 76.56 196 ASP A O 1
ATOM 1493 N N . GLY A 1 197 ? 1.765 -20.002 -6.122 1.00 78.25 197 GLY A N 1
ATOM 1494 C CA . GLY A 1 197 ? 2.945 -20.674 -6.663 1.00 78.25 197 GLY A CA 1
ATOM 1495 C C . GLY A 1 197 ? 3.582 -20.021 -7.890 1.00 78.25 197 GLY A C 1
ATOM 1496 O O . GLY A 1 197 ? 4.749 -20.298 -8.159 1.00 78.25 197 GLY A O 1
ATOM 1497 N N . SER A 1 198 ? 2.882 -19.141 -8.613 1.00 87.25 198 SER A N 1
ATOM 1498 C CA . SER A 1 198 ? 3.486 -18.337 -9.685 1.00 87.25 198 SER A CA 1
ATOM 1499 C C . SER A 1 198 ? 3.848 -16.945 -9.187 1.00 87.25 198 SER A C 1
ATOM 1501 O O . SER A 1 198 ? 2.968 -16.203 -8.754 1.00 87.25 198 SER A O 1
ATOM 1503 N N . ASP A 1 199 ? 5.120 -16.569 -9.287 1.00 92.75 199 ASP A N 1
ATOM 1504 C CA . ASP A 1 199 ? 5.570 -15.235 -8.890 1.00 92.75 199 ASP A CA 1
ATOM 1505 C C . ASP A 1 199 ? 4.807 -14.126 -9.624 1.00 92.75 199 ASP A C 1
ATOM 1507 O O . ASP A 1 199 ? 4.547 -14.212 -10.826 1.00 92.75 199 ASP A O 1
ATOM 1511 N N . ARG A 1 200 ? 4.501 -13.049 -8.896 1.00 95.06 200 ARG A N 1
ATOM 1512 C CA . ARG A 1 200 ? 3.927 -11.821 -9.457 1.00 95.06 200 ARG A CA 1
ATOM 1513 C C . ARG A 1 200 ? 5.037 -10.798 -9.649 1.00 95.06 200 ARG A C 1
ATOM 1515 O O . ARG A 1 200 ? 5.839 -10.570 -8.743 1.00 95.06 200 ARG A O 1
ATOM 1522 N N . TRP A 1 201 ? 5.077 -10.159 -10.811 1.00 97.69 201 TRP A N 1
ATOM 1523 C CA . TRP A 1 201 ? 6.080 -9.146 -11.129 1.00 97.69 201 TRP A CA 1
ATOM 1524 C C . TRP A 1 201 ? 5.554 -7.769 -10.769 1.00 97.69 201 TRP A C 1
ATOM 1526 O O . TRP A 1 201 ? 4.578 -7.318 -11.354 1.00 97.69 201 TRP A O 1
ATOM 1536 N N . TYR A 1 202 ? 6.178 -7.098 -9.809 1.00 98.19 202 TYR A N 1
ATOM 1537 C CA . TYR A 1 202 ? 5.802 -5.734 -9.457 1.00 98.19 202 TYR A CA 1
ATOM 1538 C C . TYR A 1 202 ? 6.597 -4.737 -10.297 1.00 98.19 202 TYR A C 1
ATOM 1540 O O . TYR A 1 202 ? 7.811 -4.895 -10.415 1.00 98.19 202 TYR A O 1
ATOM 1548 N N . LEU A 1 203 ? 5.925 -3.738 -10.865 1.00 98.19 203 LEU A N 1
ATOM 1549 C CA . LEU A 1 203 ? 6.508 -2.619 -11.602 1.00 98.19 203 LEU A CA 1
ATOM 1550 C C . LEU A 1 203 ? 6.512 -1.361 -10.732 1.00 98.19 203 LEU A C 1
ATOM 1552 O O . LEU A 1 203 ? 5.494 -1.030 -10.132 1.00 98.19 203 LEU A O 1
ATOM 1556 N N . TRP A 1 204 ? 7.622 -0.629 -10.753 1.00 97.88 204 TRP A N 1
ATOM 1557 C CA . TRP A 1 204 ? 7.685 0.794 -10.435 1.00 97.88 204 TRP A CA 1
ATOM 1558 C C . TRP A 1 204 ? 8.049 1.551 -11.714 1.00 97.88 204 TRP A C 1
ATOM 1560 O O . TRP A 1 204 ? 9.158 1.398 -12.229 1.00 97.88 204 TRP A O 1
ATOM 1570 N N . ASP A 1 205 ? 7.114 2.340 -12.233 1.00 96.56 205 ASP A N 1
ATOM 1571 C CA . ASP A 1 205 ? 7.371 3.356 -13.252 1.00 96.56 205 ASP A CA 1
ATOM 1572 C C . ASP A 1 205 ? 7.815 4.634 -12.531 1.00 96.56 205 ASP A C 1
ATOM 1574 O O . ASP A 1 205 ? 7.047 5.239 -11.780 1.00 96.56 205 ASP A O 1
ATOM 1578 N N . VAL A 1 206 ? 9.081 5.002 -12.690 1.00 95.31 206 VAL A N 1
ATOM 1579 C CA . VAL A 1 206 ? 9.743 6.052 -11.916 1.00 95.31 206 VAL A CA 1
ATOM 1580 C C . VAL A 1 206 ? 10.164 7.186 -12.833 1.00 95.31 206 VAL A C 1
ATOM 1582 O O . VAL A 1 206 ? 10.944 6.997 -13.764 1.00 95.31 206 VAL A O 1
ATOM 1585 N N . ASP A 1 207 ? 9.678 8.382 -12.535 1.00 93.38 207 ASP A N 1
ATOM 1586 C CA . ASP A 1 207 ? 10.039 9.622 -13.200 1.00 93.38 207 ASP A CA 1
ATOM 1587 C C . ASP A 1 207 ? 11.148 10.346 -12.436 1.00 93.38 207 ASP A C 1
ATOM 1589 O O . ASP A 1 207 ? 11.046 10.572 -11.229 1.00 93.38 207 ASP A O 1
ATOM 1593 N N . THR A 1 208 ? 12.206 10.719 -13.149 1.00 92.94 208 THR A N 1
ATOM 1594 C CA . THR A 1 208 ? 13.343 11.485 -12.637 1.00 92.94 208 THR A CA 1
ATOM 1595 C C . THR A 1 208 ? 13.539 12.804 -13.394 1.00 92.94 208 THR A C 1
ATOM 1597 O O . THR A 1 208 ? 14.599 13.418 -13.275 1.00 92.94 208 THR A O 1
ATOM 1600 N N . CYS A 1 209 ? 12.577 13.243 -14.219 1.00 90.25 209 CYS A N 1
ATOM 1601 C CA . CYS A 1 209 ? 12.668 14.500 -14.970 1.00 90.25 209 CYS A CA 1
ATOM 1602 C C . CYS A 1 209 ? 12.446 15.745 -14.091 1.00 90.25 209 CYS A C 1
ATOM 1604 O O . CYS A 1 209 ? 12.879 16.845 -14.448 1.00 90.25 209 CYS A O 1
ATOM 1606 N N . GLY A 1 210 ? 11.766 15.574 -12.954 1.00 83.94 210 GLY A N 1
ATOM 1607 C CA . GLY A 1 210 ? 11.438 16.632 -12.006 1.00 83.94 210 GLY A CA 1
ATOM 1608 C C . GLY A 1 210 ? 12.552 16.944 -11.004 1.00 83.94 210 GLY A C 1
ATOM 1609 O O . GLY A 1 210 ? 13.659 16.416 -11.057 1.00 83.94 210 GLY A O 1
ATOM 1610 N N . TYR A 1 211 ? 12.238 17.822 -10.048 1.00 79.00 211 TYR A N 1
ATOM 1611 C CA . TYR A 1 211 ? 13.108 18.066 -8.888 1.00 79.00 211 TYR A CA 1
ATOM 1612 C C . TYR A 1 211 ? 13.141 16.881 -7.914 1.00 79.00 211 TYR A C 1
ATOM 1614 O O . TYR A 1 211 ? 14.069 16.774 -7.116 1.00 79.00 211 TYR A O 1
ATOM 1622 N N . GLU A 1 212 ? 12.130 16.018 -7.983 1.00 83.38 212 GLU A N 1
ATOM 1623 C CA . GLU A 1 212 ? 11.950 14.847 -7.136 1.00 83.38 212 GLU A CA 1
ATOM 1624 C C . GLU A 1 212 ? 11.837 13.598 -8.012 1.00 83.38 212 GLU A C 1
ATOM 1626 O O . GLU A 1 212 ? 11.344 13.659 -9.140 1.00 83.38 212 GLU A O 1
ATOM 1631 N N . VAL A 1 213 ? 12.310 12.472 -7.478 1.00 88.12 213 VAL A N 1
ATOM 1632 C CA . VAL A 1 213 ? 12.109 11.147 -8.067 1.00 88.12 213 VAL A CA 1
ATOM 1633 C C . VAL A 1 213 ? 10.736 10.657 -7.625 1.00 88.12 213 VAL A C 1
ATOM 1635 O O . VAL A 1 213 ? 10.486 10.569 -6.427 1.00 88.12 213 VAL A O 1
ATOM 1638 N N . VAL A 1 214 ? 9.841 10.349 -8.561 1.00 88.56 214 VAL A N 1
ATOM 1639 C CA . VAL A 1 214 ? 8.448 10.002 -8.240 1.00 88.56 214 VAL A CA 1
ATOM 1640 C C . VAL A 1 214 ? 8.061 8.700 -8.921 1.00 88.56 214 VAL A C 1
ATOM 1642 O O . VAL A 1 214 ? 8.288 8.526 -10.113 1.00 88.56 214 VAL A O 1
ATOM 1645 N N . THR A 1 215 ? 7.433 7.786 -8.177 1.00 91.62 215 THR A N 1
ATOM 1646 C CA . THR A 1 215 ? 6.728 6.657 -8.797 1.00 91.62 215 THR A CA 1
ATOM 1647 C C . THR A 1 215 ? 5.388 7.155 -9.317 1.00 91.62 215 THR A C 1
ATOM 1649 O O . THR A 1 215 ? 4.501 7.499 -8.544 1.00 91.62 215 THR A O 1
ATOM 1652 N N . VAL A 1 216 ? 5.255 7.221 -10.631 1.00 91.25 216 VAL A N 1
ATOM 1653 C CA . VAL A 1 216 ? 4.059 7.734 -11.320 1.00 91.25 216 VAL A CA 1
ATOM 1654 C C . VAL A 1 216 ? 3.037 6.646 -11.634 1.00 91.25 216 VAL A C 1
ATOM 1656 O O . VAL A 1 216 ? 1.885 6.948 -11.906 1.00 91.25 216 VAL A O 1
ATOM 1659 N N . HIS A 1 217 ? 3.454 5.387 -11.637 1.00 93.44 217 HIS A N 1
ATOM 1660 C CA . HIS A 1 217 ? 2.589 4.235 -11.781 1.00 93.44 217 HIS A CA 1
ATOM 1661 C C . HIS A 1 217 ? 3.319 3.039 -11.184 1.00 93.44 217 HIS A C 1
ATOM 1663 O O . HIS A 1 217 ? 4.542 2.918 -11.271 1.00 93.44 217 HIS A O 1
ATOM 1669 N N . SER A 1 218 ? 2.576 2.134 -10.579 1.00 96.31 218 SER A N 1
ATOM 1670 C CA . SER A 1 218 ? 3.120 0.878 -10.087 1.00 96.31 218 SER A CA 1
ATOM 1671 C C . SER A 1 218 ? 2.037 -0.181 -10.090 1.00 96.31 218 SER A C 1
ATOM 1673 O O . SER A 1 218 ? 0.870 0.140 -10.273 1.00 96.31 218 SER A O 1
ATOM 1675 N N . GLY A 1 219 ? 2.408 -1.443 -9.921 1.00 97.12 219 GLY A N 1
ATOM 1676 C CA . GLY A 1 219 ? 1.421 -2.512 -9.827 1.00 97.12 219 GLY A CA 1
ATOM 1677 C C . GLY A 1 219 ? 1.977 -3.878 -10.179 1.00 97.12 219 GLY A C 1
ATOM 1678 O O . GLY A 1 219 ? 3.097 -4.019 -10.673 1.00 97.12 219 GLY A O 1
ATOM 1679 N N . PHE A 1 220 ? 1.178 -4.904 -9.901 1.00 97.25 220 PHE A N 1
ATOM 1680 C CA . PHE A 1 220 ? 1.518 -6.277 -10.243 1.00 97.25 220 PHE A CA 1
ATOM 1681 C C . PHE A 1 220 ? 1.142 -6.627 -11.681 1.00 97.25 220 PHE A C 1
ATOM 1683 O O . PHE A 1 220 ? 0.064 -6.306 -12.170 1.00 97.25 220 PHE A O 1
ATOM 1690 N N . HIS A 1 221 ? 2.016 -7.402 -12.309 1.00 96.62 221 HIS A N 1
ATOM 1691 C CA . HIS A 1 221 ? 1.866 -7.960 -13.638 1.00 96.62 221 HIS A CA 1
ATOM 1692 C C . HIS A 1 221 ? 2.166 -9.468 -13.619 1.00 96.62 221 HIS A C 1
ATOM 1694 O O . HIS A 1 221 ? 2.965 -9.930 -12.796 1.00 96.62 221 HIS A O 1
ATOM 1700 N N . PRO A 1 222 ? 1.581 -10.255 -14.541 1.00 95.00 222 PRO A N 1
ATOM 1701 C CA . PRO A 1 222 ? 1.850 -11.692 -14.623 1.00 95.00 222 PRO A CA 1
ATOM 1702 C C . PRO A 1 222 ? 3.308 -12.035 -14.961 1.00 95.00 222 PRO A C 1
ATOM 1704 O O . PRO A 1 222 ? 3.810 -13.079 -14.562 1.00 95.00 222 PRO A O 1
ATOM 1707 N N . THR A 1 223 ? 3.986 -11.177 -15.728 1.00 95.81 223 THR A N 1
ATOM 1708 C CA . THR A 1 223 ? 5.358 -11.400 -16.216 1.00 95.81 223 THR A CA 1
ATOM 1709 C C . THR A 1 223 ? 6.147 -10.094 -16.282 1.00 95.81 223 THR A C 1
ATOM 1711 O O . THR A 1 223 ? 5.556 -9.014 -16.421 1.00 95.81 223 THR A O 1
ATOM 1714 N N . ALA A 1 224 ? 7.480 -10.188 -16.266 1.00 96.81 224 ALA A N 1
ATOM 1715 C CA . ALA A 1 224 ? 8.371 -9.050 -16.491 1.00 96.81 224 ALA A CA 1
ATOM 1716 C C . ALA A 1 224 ? 8.103 -8.385 -17.852 1.00 96.81 224 ALA A C 1
ATOM 1718 O O . ALA A 1 224 ? 8.086 -7.160 -17.971 1.00 96.81 224 ALA A O 1
ATOM 1719 N N . GLU A 1 225 ? 7.831 -9.197 -18.875 1.00 95.94 225 GLU A N 1
ATOM 1720 C CA . GLU A 1 225 ? 7.536 -8.761 -20.236 1.00 95.94 225 GLU A CA 1
ATOM 1721 C C . GLU A 1 225 ? 6.241 -7.945 -20.296 1.00 95.94 225 GLU A C 1
ATOM 1723 O O . GLU A 1 225 ? 6.198 -6.903 -20.949 1.00 95.94 225 GLU A O 1
ATOM 1728 N N . SER A 1 226 ? 5.194 -8.376 -19.584 1.00 96.69 226 SER A N 1
ATOM 1729 C CA . SER A 1 226 ? 3.938 -7.618 -19.500 1.00 96.69 226 SER A CA 1
ATOM 1730 C C . SER A 1 2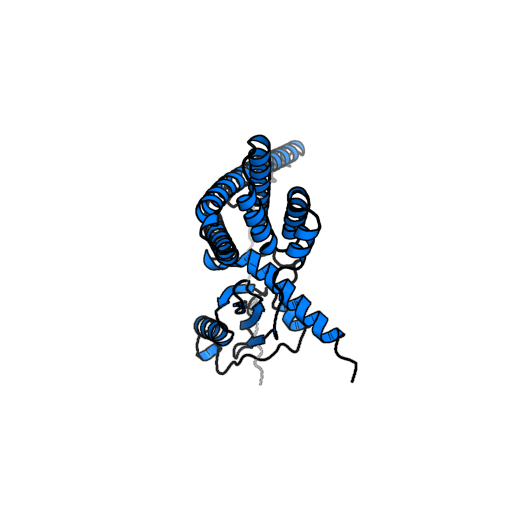26 ? 4.081 -6.308 -18.716 1.00 96.69 226 SER A C 1
ATOM 1732 O O . SER A 1 226 ? 3.482 -5.302 -19.102 1.00 96.69 226 SER A O 1
ATOM 1734 N N . ALA A 1 227 ? 4.914 -6.291 -17.670 1.00 96.81 227 ALA A N 1
ATOM 1735 C CA . ALA A 1 227 ? 5.226 -5.077 -16.921 1.00 96.81 227 ALA A CA 1
ATOM 1736 C C . ALA A 1 227 ? 5.941 -4.048 -17.809 1.00 96.81 227 ALA A C 1
ATOM 1738 O O . ALA A 1 227 ? 5.484 -2.914 -17.943 1.00 96.81 227 ALA A O 1
ATOM 1739 N N . VAL A 1 228 ? 7.018 -4.452 -18.494 1.00 95.62 228 VAL A N 1
ATOM 1740 C CA . VAL A 1 228 ? 7.749 -3.532 -19.379 1.00 95.62 228 VAL A CA 1
ATOM 1741 C C . VAL A 1 228 ? 6.914 -3.124 -20.594 1.00 95.62 228 VAL A C 1
ATOM 1743 O O . VAL A 1 228 ? 7.045 -1.998 -21.052 1.00 95.62 228 VAL A O 1
ATOM 1746 N N . ALA A 1 229 ? 6.030 -3.983 -21.113 1.00 95.88 229 ALA A N 1
ATOM 1747 C CA . ALA A 1 229 ? 5.109 -3.598 -22.183 1.00 95.88 229 ALA A CA 1
ATOM 1748 C C . ALA A 1 229 ? 4.171 -2.461 -21.745 1.00 95.88 229 ALA A C 1
ATOM 1750 O O . ALA A 1 229 ? 4.067 -1.467 -22.460 1.00 95.88 229 ALA A O 1
ATOM 1751 N N . THR A 1 230 ? 3.582 -2.576 -20.550 1.00 96.19 230 THR A N 1
ATOM 1752 C CA . THR A 1 230 ? 2.729 -1.530 -19.955 1.00 96.19 230 THR A CA 1
ATOM 1753 C C . THR A 1 230 ? 3.512 -0.232 -19.752 1.00 96.19 230 THR A C 1
ATOM 1755 O O . THR A 1 230 ? 3.060 0.845 -20.133 1.00 96.19 230 THR A O 1
ATOM 1758 N N . TRP A 1 231 ? 4.735 -0.329 -19.223 1.00 97.50 231 TRP A N 1
ATOM 1759 C CA . TRP A 1 231 ? 5.620 0.826 -19.075 1.00 97.50 231 TRP A CA 1
ATOM 1760 C C . TRP A 1 231 ? 5.937 1.500 -20.419 1.00 97.50 231 TRP A C 1
ATOM 1762 O O . TRP A 1 231 ? 5.812 2.713 -20.544 1.00 97.50 231 TRP A O 1
ATOM 1772 N N . ARG A 1 232 ? 6.290 0.733 -21.460 1.00 96.69 232 ARG A N 1
ATOM 1773 C CA . ARG A 1 232 ? 6.579 1.292 -22.793 1.00 96.69 232 ARG A CA 1
ATOM 1774 C C . ARG A 1 232 ? 5.365 1.993 -23.406 1.00 96.69 232 ARG A C 1
ATOM 1776 O O . ARG A 1 232 ? 5.542 2.969 -24.131 1.00 96.69 232 ARG A O 1
ATOM 1783 N N . GLU A 1 233 ? 4.158 1.495 -23.147 1.00 95.75 233 GLU A N 1
ATOM 1784 C CA . GLU A 1 233 ? 2.914 2.144 -23.570 1.00 95.75 233 GLU A CA 1
ATOM 1785 C C . GLU A 1 233 ? 2.712 3.487 -22.853 1.00 95.75 233 GLU A C 1
ATOM 1787 O O . GLU A 1 233 ? 2.468 4.489 -23.521 1.00 95.75 233 GLU A O 1
ATOM 1792 N N . SER A 1 234 ? 2.916 3.521 -21.530 1.00 94.38 234 SER A N 1
ATOM 1793 C CA . SER A 1 234 ? 2.857 4.735 -20.694 1.00 94.38 234 SER A CA 1
ATOM 1794 C C . SER A 1 234 ? 3.871 5.804 -21.128 1.00 94.38 234 SER A C 1
ATOM 1796 O O . SER A 1 234 ? 3.523 6.970 -21.315 1.00 94.38 234 SER A O 1
ATOM 1798 N N . VAL A 1 235 ? 5.127 5.407 -21.345 1.00 94.94 235 VAL A N 1
ATOM 1799 C CA . VAL A 1 235 ? 6.222 6.314 -21.732 1.00 94.94 235 VAL A CA 1
ATOM 1800 C C . VAL A 1 235 ? 6.110 6.784 -23.187 1.00 94.94 235 VAL A C 1
ATOM 1802 O O . VAL A 1 235 ? 6.591 7.861 -23.542 1.00 94.94 235 VAL A O 1
ATOM 1805 N N . GLY A 1 236 ? 5.456 5.996 -24.039 1.00 95.94 236 GLY A N 1
ATOM 1806 C CA . GLY A 1 236 ? 5.338 6.244 -25.469 1.00 95.94 236 GLY A CA 1
ATOM 1807 C C . GLY A 1 236 ? 6.492 5.639 -26.272 1.00 95.94 236 GLY A C 1
ATOM 1808 O O . GLY A 1 236 ? 7.651 5.628 -25.857 1.00 95.94 236 GLY A O 1
ATOM 1809 N N . HIS A 1 237 ? 6.170 5.146 -27.472 1.00 91.38 237 HIS A N 1
ATOM 1810 C CA . HIS A 1 237 ? 7.077 4.338 -28.296 1.00 91.38 237 HIS A CA 1
ATOM 1811 C C . HIS A 1 237 ? 8.416 5.024 -28.618 1.00 91.38 237 HIS A C 1
ATOM 1813 O O . HIS A 1 237 ? 9.460 4.376 -28.582 1.00 91.38 237 HIS A O 1
ATOM 1819 N N . GLU A 1 238 ? 8.397 6.328 -28.914 1.00 93.44 238 GLU A N 1
ATOM 1820 C CA . GLU A 1 238 ? 9.608 7.083 -29.264 1.00 93.44 238 GLU A CA 1
ATOM 1821 C C . GLU A 1 238 ? 10.571 7.209 -28.079 1.00 93.44 238 GLU A C 1
ATOM 1823 O O . GLU A 1 238 ? 11.770 6.979 -28.235 1.00 93.44 238 GLU A O 1
ATOM 1828 N N . ALA A 1 239 ? 10.043 7.528 -26.895 1.00 94.38 239 ALA A N 1
ATOM 1829 C CA . ALA A 1 239 ? 10.834 7.687 -25.682 1.00 94.38 239 ALA A CA 1
ATOM 1830 C C . ALA A 1 239 ? 11.299 6.330 -25.133 1.00 94.38 239 ALA A C 1
ATOM 1832 O O . ALA A 1 239 ? 12.460 6.176 -24.763 1.00 94.38 239 ALA A O 1
ATOM 1833 N N . ALA A 1 240 ? 10.435 5.314 -25.150 1.00 93.38 240 ALA A N 1
ATOM 1834 C CA . ALA A 1 240 ? 10.796 3.958 -24.753 1.00 93.38 240 ALA A CA 1
ATOM 1835 C C . ALA A 1 240 ? 11.891 3.348 -25.650 1.00 93.38 240 ALA A C 1
ATOM 1837 O O . ALA A 1 240 ? 12.722 2.569 -25.180 1.00 93.38 240 ALA A O 1
ATOM 1838 N N . GLY A 1 241 ? 11.906 3.684 -26.945 1.00 91.62 241 GLY A N 1
ATOM 1839 C CA . GLY A 1 241 ? 12.896 3.194 -27.901 1.00 91.62 241 GLY A CA 1
ATOM 1840 C C . GLY A 1 241 ? 13.032 1.665 -27.893 1.00 91.62 241 GLY A C 1
ATOM 1841 O O . GLY A 1 241 ? 12.049 0.926 -27.859 1.00 91.62 241 GLY A O 1
ATOM 1842 N N . ALA A 1 242 ? 14.277 1.180 -27.912 1.00 87.94 242 ALA A N 1
ATOM 1843 C CA . ALA A 1 242 ? 14.607 -0.244 -27.807 1.00 87.94 242 ALA A CA 1
ATOM 1844 C C . ALA A 1 242 ? 14.921 -0.687 -26.362 1.00 87.94 242 ALA A C 1
ATOM 1846 O O . ALA A 1 242 ? 15.617 -1.686 -26.176 1.00 87.94 242 ALA A O 1
ATOM 1847 N N . ALA A 1 243 ? 14.456 0.058 -25.348 1.00 90.81 243 ALA A N 1
ATOM 1848 C CA . ALA A 1 243 ? 14.759 -0.212 -23.944 1.00 90.8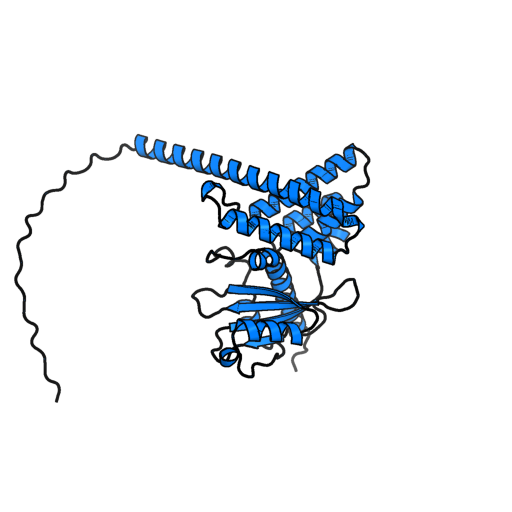1 243 ALA A CA 1
ATOM 1849 C C . ALA A 1 243 ? 14.416 -1.658 -23.584 1.00 90.81 243 ALA A C 1
ATOM 1851 O O . ALA A 1 243 ? 13.272 -2.077 -23.746 1.00 90.81 243 ALA A O 1
ATOM 1852 N N . ALA A 1 244 ? 15.394 -2.423 -23.112 1.00 92.31 244 ALA A N 1
ATOM 1853 C CA . ALA A 1 244 ? 15.238 -3.813 -22.707 1.00 92.31 244 ALA A CA 1
ATOM 1854 C C . ALA A 1 244 ? 15.515 -3.939 -21.210 1.00 92.31 244 ALA A C 1
ATOM 1856 O O . ALA A 1 244 ? 16.369 -3.230 -20.684 1.00 92.31 244 ALA A O 1
ATOM 1857 N N . LEU A 1 245 ? 14.802 -4.850 -20.546 1.00 96.50 245 LEU A N 1
ATOM 1858 C CA . LEU A 1 245 ? 15.062 -5.147 -19.144 1.00 96.50 245 LEU A CA 1
ATOM 1859 C C . LEU A 1 245 ? 16.457 -5.755 -18.997 1.00 96.50 245 LEU A C 1
ATOM 1861 O O . LEU A 1 245 ? 16.788 -6.748 -19.648 1.00 96.50 245 LEU A O 1
ATOM 1865 N N . THR A 1 246 ? 17.252 -5.174 -18.112 1.00 96.88 246 THR A N 1
ATOM 1866 C CA . THR A 1 246 ? 18.554 -5.690 -17.693 1.00 96.88 246 THR A CA 1
ATOM 1867 C C . THR A 1 246 ? 18.544 -5.907 -16.189 1.00 96.88 246 THR A C 1
ATOM 1869 O O . THR A 1 246 ? 17.780 -5.271 -15.467 1.00 96.88 246 THR A O 1
ATOM 1872 N N . ALA A 1 247 ? 19.360 -6.839 -15.697 1.00 97.00 247 ALA A N 1
ATOM 1873 C CA . ALA A 1 247 ? 19.524 -6.989 -14.257 1.00 97.00 247 ALA A CA 1
ATOM 1874 C C . ALA A 1 247 ? 20.118 -5.706 -13.670 1.00 97.00 247 ALA A C 1
ATOM 1876 O O . ALA A 1 247 ? 21.043 -5.138 -14.253 1.00 97.00 247 ALA A O 1
ATOM 1877 N N . VAL A 1 248 ? 19.601 -5.280 -12.518 1.00 96.00 248 VAL A N 1
ATOM 1878 C CA . VAL A 1 248 ? 20.183 -4.163 -11.774 1.00 96.00 248 VAL A CA 1
ATOM 1879 C C . VAL A 1 248 ? 21.638 -4.495 -11.445 1.00 96.00 248 VAL A C 1
ATOM 1881 O O . VAL A 1 248 ? 21.945 -5.584 -10.955 1.00 96.00 248 VAL A O 1
ATOM 1884 N N . ASP A 1 249 ? 22.536 -3.553 -11.701 1.00 94.31 249 ASP A N 1
ATOM 1885 C CA . ASP A 1 249 ? 23.966 -3.674 -11.416 1.00 94.31 249 ASP A CA 1
ATOM 1886 C C . ASP A 1 249 ? 24.496 -2.574 -10.482 1.00 94.31 249 ASP A C 1
ATOM 1888 O O . ASP A 1 249 ? 25.576 -2.739 -9.911 1.00 94.31 249 ASP A O 1
ATOM 1892 N N . ASP A 1 250 ? 23.710 -1.525 -10.224 1.00 94.00 250 ASP A N 1
ATOM 1893 C CA . ASP A 1 250 ? 24.058 -0.446 -9.303 1.00 94.00 250 ASP A CA 1
ATOM 1894 C C . ASP A 1 250 ? 23.021 -0.256 -8.177 1.00 94.00 250 ASP A C 1
ATOM 1896 O O . ASP A 1 250 ? 21.882 0.174 -8.375 1.00 94.00 250 ASP A O 1
ATOM 1900 N N . ALA A 1 251 ? 23.468 -0.557 -6.952 1.00 91.75 251 ALA A N 1
ATOM 1901 C CA . ALA A 1 251 ? 22.680 -0.430 -5.727 1.00 91.75 251 ALA A CA 1
ATOM 1902 C C . ALA A 1 251 ? 22.349 1.026 -5.389 1.00 91.75 251 ALA A C 1
ATOM 1904 O O . ALA A 1 251 ? 21.317 1.282 -4.768 1.00 91.75 251 ALA A O 1
ATOM 1905 N N . GLU A 1 252 ? 23.235 1.965 -5.731 1.00 91.38 252 GLU A N 1
ATOM 1906 C CA . GLU A 1 252 ? 23.050 3.377 -5.415 1.00 91.38 252 GLU A CA 1
ATOM 1907 C C . GLU A 1 252 ? 21.922 3.954 -6.267 1.00 91.38 252 GLU A C 1
ATOM 1909 O O . GLU A 1 252 ? 20.964 4.497 -5.711 1.00 91.38 252 GLU A O 1
ATOM 1914 N N . THR A 1 253 ? 21.965 3.725 -7.585 1.00 93.50 253 THR A N 1
ATOM 1915 C CA . THR A 1 253 ? 20.872 4.095 -8.494 1.00 93.50 253 THR A CA 1
ATOM 1916 C C . THR A 1 253 ? 19.571 3.391 -8.110 1.00 93.50 253 THR A C 1
ATOM 1918 O O . THR A 1 253 ? 18.543 4.054 -8.000 1.00 93.50 253 THR A O 1
ATOM 1921 N N . LEU A 1 254 ? 19.580 2.085 -7.803 1.00 94.38 254 LEU A N 1
ATOM 1922 C CA . LEU A 1 254 ? 18.363 1.397 -7.343 1.00 94.38 254 LEU A CA 1
ATOM 1923 C C . LEU A 1 254 ? 17.796 2.029 -6.061 1.00 94.38 254 LEU A C 1
ATOM 1925 O O . LEU A 1 254 ? 16.584 2.200 -5.925 1.00 94.38 254 LEU A O 1
ATOM 1929 N N . GLY A 1 255 ? 18.670 2.383 -5.117 1.00 91.25 255 GLY A N 1
ATOM 1930 C CA . GLY A 1 255 ? 18.297 3.058 -3.879 1.00 91.25 255 GLY A CA 1
ATOM 1931 C C . GLY A 1 255 ? 17.727 4.461 -4.095 1.00 91.25 255 GLY A C 1
ATOM 1932 O O . GLY A 1 255 ? 16.864 4.871 -3.319 1.00 91.25 255 GLY A O 1
ATOM 1933 N N . ALA A 1 256 ? 18.191 5.169 -5.127 1.00 90.38 256 ALA A N 1
ATOM 1934 C CA . ALA A 1 256 ? 17.679 6.476 -5.527 1.00 90.38 256 ALA A CA 1
ATOM 1935 C C . ALA A 1 256 ? 16.329 6.383 -6.257 1.00 90.38 256 ALA A C 1
ATOM 1937 O O . ALA A 1 256 ? 15.466 7.224 -6.026 1.00 90.38 256 ALA A O 1
ATOM 1938 N N . LEU A 1 257 ? 16.131 5.354 -7.092 1.00 92.12 257 LEU A N 1
ATOM 1939 C CA . LEU A 1 257 ? 14.886 5.128 -7.838 1.00 92.12 257 LEU A CA 1
ATOM 1940 C C . LEU A 1 257 ? 13.746 4.641 -6.937 1.00 92.12 257 LEU A C 1
ATOM 1942 O O . LEU A 1 257 ? 12.633 5.152 -7.006 1.00 92.12 257 LEU A O 1
ATOM 1946 N N . LEU A 1 258 ? 14.015 3.666 -6.067 1.00 90.75 258 LEU A N 1
ATOM 1947 C CA . LEU A 1 258 ? 13.026 3.114 -5.138 1.00 90.75 258 LEU A CA 1
ATOM 1948 C C . LEU A 1 258 ? 13.075 3.861 -3.802 1.00 90.75 258 LEU A C 1
ATOM 1950 O O . LEU A 1 258 ? 13.388 3.236 -2.792 1.00 90.75 258 LEU A O 1
ATOM 1954 N N . LEU A 1 259 ? 12.854 5.184 -3.856 1.00 70.31 259 LEU A N 1
ATOM 1955 C CA . LEU A 1 259 ? 12.808 6.197 -2.782 1.00 70.31 259 LEU A CA 1
ATOM 1956 C C . LEU A 1 259 ? 13.177 5.742 -1.359 1.00 70.31 259 LEU A C 1
ATOM 1958 O O . LEU A 1 259 ? 12.623 4.806 -0.778 1.00 70.31 259 LEU A O 1
ATOM 1962 N N . ARG A 1 260 ? 14.113 6.457 -0.728 1.00 62.59 260 ARG A N 1
ATOM 1963 C CA . ARG A 1 260 ? 14.388 6.307 0.708 1.00 62.59 260 ARG A CA 1
ATOM 1964 C C . ARG A 1 260 ? 13.207 6.838 1.521 1.00 62.59 260 ARG A C 1
ATOM 1966 O O . ARG A 1 260 ? 12.615 7.856 1.182 1.00 62.59 260 ARG A O 1
ATOM 1973 N N . ASP A 1 261 ? 12.898 6.113 2.592 1.00 57.81 261 ASP A N 1
ATOM 1974 C CA . ASP A 1 261 ? 11.719 6.270 3.455 1.00 57.81 261 ASP A CA 1
ATOM 1975 C C . ASP A 1 261 ? 11.537 7.685 4.066 1.00 57.81 261 ASP A C 1
ATOM 1977 O O . ASP A 1 261 ? 10.543 7.942 4.742 1.00 57.81 261 ASP A O 1
ATOM 1981 N N . ASP A 1 262 ? 12.503 8.589 3.875 1.00 52.25 262 ASP A N 1
ATOM 1982 C CA . ASP A 1 262 ? 12.624 9.917 4.474 1.00 52.25 262 ASP A CA 1
ATOM 1983 C C . ASP A 1 262 ? 12.178 11.087 3.572 1.00 52.25 262 ASP A C 1
ATOM 1985 O O . ASP A 1 262 ? 11.854 12.150 4.102 1.00 52.25 262 ASP A O 1
ATOM 1989 N N . ILE A 1 263 ? 12.111 10.916 2.244 1.00 50.06 263 ILE A N 1
ATOM 1990 C CA . ILE A 1 263 ? 11.739 11.992 1.289 1.00 50.06 263 ILE A CA 1
ATOM 1991 C C . ILE A 1 263 ? 10.258 11.907 0.852 1.00 50.06 263 ILE A C 1
ATOM 1993 O O . ILE A 1 263 ? 9.690 12.853 0.316 1.00 50.06 263 ILE A O 1
ATOM 1997 N N . GLU A 1 264 ? 9.573 10.814 1.182 1.00 52.56 264 GLU A N 1
ATOM 1998 C CA . GLU A 1 264 ? 8.239 10.453 0.668 1.00 52.56 264 GLU A CA 1
ATOM 1999 C C . GLU A 1 264 ? 7.058 11.247 1.270 1.00 52.56 264 GLU A C 1
ATOM 2001 O O . GLU A 1 264 ? 5.895 10.915 1.036 1.00 52.56 264 GLU A O 1
ATOM 2006 N N . GLY A 1 265 ? 7.332 12.288 2.063 1.00 52.28 265 GLY A N 1
ATOM 2007 C CA . GLY A 1 265 ? 6.309 13.202 2.585 1.00 52.28 265 GLY A CA 1
ATOM 2008 C C . GLY A 1 265 ? 5.848 14.262 1.576 1.00 52.28 265 GLY A C 1
ATOM 2009 O O . GLY A 1 265 ? 4.812 14.891 1.789 1.00 52.28 265 GLY A O 1
ATOM 2010 N N . LEU A 1 266 ? 6.603 14.467 0.493 1.00 52.16 266 LEU A N 1
ATOM 2011 C CA . LEU A 1 266 ? 6.262 15.384 -0.592 1.00 52.16 266 LEU A CA 1
ATOM 2012 C C . LEU A 1 266 ? 5.596 14.597 -1.720 1.00 52.16 266 LEU A C 1
ATOM 2014 O O . LEU A 1 266 ? 6.235 14.089 -2.631 1.00 52.16 266 LEU A O 1
ATOM 2018 N N . ARG A 1 267 ? 4.274 14.468 -1.626 1.00 64.81 267 ARG A N 1
ATOM 2019 C CA . ARG A 1 267 ? 3.451 14.181 -2.799 1.00 64.81 267 ARG A CA 1
ATOM 2020 C C . ARG A 1 267 ? 3.252 15.480 -3.565 1.00 64.81 267 ARG A C 1
ATOM 2022 O O . ARG A 1 267 ? 2.971 16.516 -2.960 1.00 64.81 267 ARG A O 1
ATOM 2029 N N . VAL A 1 268 ? 3.403 15.420 -4.884 1.00 60.03 268 VAL A N 1
ATOM 2030 C CA . VAL A 1 268 ? 3.247 16.588 -5.765 1.00 60.03 268 VAL A CA 1
ATOM 2031 C C . VAL A 1 268 ? 1.778 17.050 -5.811 1.00 60.03 268 VAL A C 1
ATOM 2033 O O . VAL A 1 268 ? 1.520 18.224 -6.085 1.00 60.03 268 VAL A O 1
ATOM 2036 N N . GLY A 1 269 ? 0.838 16.165 -5.447 1.00 75.12 269 GLY A N 1
ATOM 2037 C CA . GLY A 1 269 ? -0.604 16.383 -5.511 1.00 75.12 269 GLY A CA 1
ATOM 2038 C C . GLY A 1 269 ? -1.156 16.067 -6.901 1.00 75.12 269 GLY A C 1
ATOM 2039 O O . GLY A 1 269 ? -0.462 16.234 -7.908 1.00 75.12 269 GLY A O 1
ATOM 2040 N N . GLY A 1 270 ? -2.422 15.649 -6.958 1.00 82.88 270 GLY A N 1
ATOM 2041 C CA . GLY A 1 270 ? -3.088 15.267 -8.205 1.00 82.88 270 GLY A CA 1
ATOM 2042 C C . GLY A 1 270 ? -2.928 13.796 -8.575 1.00 82.88 270 GLY A C 1
ATOM 2043 O O . GLY A 1 270 ? -3.113 13.448 -9.742 1.00 82.88 270 GLY A O 1
ATOM 2044 N N . GLU A 1 271 ? -2.578 12.945 -7.612 1.00 88.50 271 GLU A N 1
ATOM 2045 C CA . GLU A 1 271 ? -2.574 11.507 -7.824 1.00 88.50 271 GLU A CA 1
ATOM 2046 C C . GLU A 1 271 ? -3.981 10.941 -8.028 1.00 88.50 271 GLU A C 1
ATOM 2048 O O . GLU A 1 271 ? -4.950 11.339 -7.379 1.00 88.50 271 GLU A O 1
ATOM 2053 N N . ASP A 1 272 ? -4.089 9.977 -8.933 1.00 92.94 272 ASP A N 1
ATOM 2054 C CA . ASP A 1 272 ? -5.330 9.267 -9.181 1.00 92.94 272 ASP A CA 1
ATOM 2055 C C . ASP A 1 272 ? -5.544 8.100 -8.202 1.00 92.94 272 ASP A C 1
ATOM 2057 O O . ASP A 1 272 ? -4.712 7.743 -7.359 1.00 92.94 272 ASP A O 1
ATOM 2061 N N . GLN A 1 273 ? -6.724 7.497 -8.312 1.00 95.69 273 GLN A N 1
ATOM 2062 C CA . GLN A 1 273 ? -7.127 6.361 -7.496 1.00 95.69 273 GLN A CA 1
ATOM 2063 C C . GLN A 1 273 ? -6.174 5.159 -7.624 1.00 95.69 273 GLN A C 1
ATOM 2065 O O . GLN A 1 273 ? -5.960 4.461 -6.631 1.00 95.69 273 GLN A O 1
ATOM 2070 N N . GLU A 1 274 ? -5.625 4.892 -8.810 1.00 94.75 274 GLU A N 1
ATOM 2071 C CA . GLU A 1 274 ? -4.756 3.736 -9.063 1.00 94.75 274 GLU A CA 1
ATOM 2072 C C . GLU A 1 274 ? -3.381 3.952 -8.418 1.00 94.75 274 GLU A C 1
ATOM 2074 O O . GLU A 1 274 ? -2.874 3.080 -7.708 1.00 94.75 274 GLU A O 1
ATOM 2079 N N . GLN A 1 275 ? -2.835 5.163 -8.536 1.00 93.38 275 GLN A N 1
ATOM 2080 C CA . GLN A 1 275 ? -1.613 5.576 -7.850 1.00 93.38 275 GLN A CA 1
ATOM 2081 C C . GLN A 1 275 ? -1.764 5.506 -6.325 1.00 93.38 275 GLN A C 1
ATOM 2083 O O . GLN A 1 275 ? -0.866 5.024 -5.625 1.00 93.38 275 GLN A O 1
ATOM 2088 N N . TYR A 1 276 ? -2.901 5.946 -5.775 1.00 94.44 276 TYR A N 1
ATOM 2089 C CA . TYR A 1 276 ? -3.151 5.799 -4.341 1.00 94.44 276 TYR A CA 1
ATOM 2090 C C . TYR A 1 276 ? -3.329 4.343 -3.912 1.00 94.44 276 TYR A C 1
ATOM 2092 O O . TYR A 1 276 ? -2.893 3.996 -2.811 1.00 94.44 276 TYR A O 1
ATOM 2100 N N . ALA A 1 277 ? -3.929 3.492 -4.749 1.00 96.81 277 ALA A N 1
ATOM 2101 C CA . ALA A 1 277 ? -4.112 2.082 -4.424 1.00 96.81 277 ALA A CA 1
ATOM 2102 C C . ALA A 1 277 ? -2.768 1.380 -4.208 1.00 96.81 277 ALA A C 1
ATOM 2104 O O . ALA A 1 277 ? -2.602 0.602 -3.270 1.00 96.81 277 ALA A O 1
ATOM 2105 N N . GLU A 1 278 ? -1.777 1.724 -5.022 1.00 95.75 278 GLU A N 1
ATOM 2106 C CA . GLU A 1 278 ? -0.455 1.110 -4.976 1.00 95.75 278 GLU A CA 1
ATOM 2107 C C . GLU A 1 278 ? 0.513 1.784 -4.008 1.00 95.75 278 GLU A C 1
ATOM 2109 O O . GLU A 1 278 ? 1.590 1.256 -3.747 1.00 95.75 278 GLU A O 1
ATOM 2114 N N . PHE A 1 279 ? 0.145 2.919 -3.419 1.00 92.12 279 PHE A N 1
ATOM 2115 C CA . PHE A 1 279 ? 1.065 3.731 -2.631 1.00 92.12 279 PHE A CA 1
ATOM 2116 C C . PHE A 1 279 ? 1.746 2.983 -1.480 1.00 92.12 279 PHE A C 1
ATOM 2118 O O . PHE A 1 279 ? 2.969 3.004 -1.345 1.00 92.12 279 PHE A O 1
ATOM 2125 N N . LEU A 1 280 ? 0.964 2.339 -0.612 1.00 93.44 280 LEU A N 1
ATOM 2126 C CA . LEU A 1 280 ? 1.509 1.661 0.568 1.00 93.44 280 LEU A CA 1
ATOM 2127 C C . LEU A 1 280 ? 2.307 0.422 0.149 1.00 93.44 280 LEU A C 1
ATOM 2129 O O . LEU A 1 280 ? 3.436 0.213 0.604 1.00 93.44 280 LEU A O 1
ATOM 2133 N N . ARG A 1 281 ? 1.730 -0.347 -0.778 1.00 94.94 281 ARG A N 1
ATOM 2134 C CA . ARG A 1 281 ? 2.305 -1.578 -1.307 1.00 94.94 281 ARG A CA 1
ATOM 2135 C C . ARG A 1 281 ? 3.619 -1.333 -2.038 1.00 94.94 281 ARG A C 1
ATOM 2137 O O . ARG A 1 281 ? 4.617 -1.974 -1.715 1.00 94.94 281 ARG A O 1
ATOM 2144 N N . GLY A 1 282 ? 3.644 -0.385 -2.967 1.00 94.75 282 GLY A N 1
ATOM 2145 C CA . GLY A 1 282 ? 4.817 -0.036 -3.758 1.00 94.75 282 GLY A CA 1
ATOM 2146 C C . GLY A 1 282 ? 5.989 0.387 -2.883 1.00 94.75 282 GLY A C 1
ATOM 2147 O O . GLY A 1 282 ? 7.108 -0.076 -3.103 1.00 94.75 282 GLY A O 1
ATOM 2148 N N . ARG A 1 283 ? 5.738 1.159 -1.818 1.00 92.69 283 ARG A N 1
ATOM 2149 C CA . ARG A 1 283 ? 6.763 1.536 -0.826 1.00 92.69 283 ARG A CA 1
ATOM 2150 C C . ARG A 1 283 ? 7.296 0.331 -0.059 1.00 92.69 283 ARG A C 1
ATOM 2152 O O . ARG A 1 283 ? 8.507 0.169 0.122 1.00 92.69 283 ARG A O 1
ATOM 2159 N N . ARG A 1 284 ? 6.399 -0.546 0.402 1.00 93.69 284 ARG A N 1
ATOM 2160 C CA . ARG A 1 284 ? 6.781 -1.762 1.126 1.00 93.69 284 ARG A CA 1
ATOM 2161 C C . ARG A 1 284 ? 7.640 -2.676 0.255 1.00 93.69 284 ARG A C 1
ATOM 2163 O O . ARG A 1 284 ? 8.741 -3.042 0.667 1.00 93.69 284 ARG A O 1
ATOM 2170 N N . LEU A 1 285 ? 7.161 -2.994 -0.943 1.00 95.38 285 LEU A N 1
ATOM 2171 C CA . LEU A 1 285 ? 7.849 -3.863 -1.891 1.00 95.38 285 LEU A CA 1
ATOM 2172 C C . LEU A 1 285 ? 9.154 -3.230 -2.395 1.00 95.38 285 LEU A C 1
ATOM 2174 O O . LEU A 1 285 ? 10.143 -3.941 -2.562 1.00 95.38 285 LEU A O 1
ATOM 2178 N N . GLY A 1 286 ? 9.204 -1.903 -2.559 1.00 94.69 286 GLY A N 1
ATOM 2179 C CA . GLY A 1 286 ? 10.401 -1.190 -3.008 1.00 94.69 286 GLY A CA 1
ATOM 2180 C C . GLY A 1 286 ? 11.544 -1.313 -2.002 1.00 94.69 286 GLY A C 1
ATOM 2181 O O . GLY A 1 286 ? 12.691 -1.573 -2.372 1.00 94.69 286 GLY A O 1
ATOM 2182 N N . ARG A 1 287 ? 11.245 -1.247 -0.694 1.00 92.50 287 ARG A N 1
ATOM 2183 C CA . ARG A 1 287 ? 12.233 -1.598 0.341 1.00 92.50 287 ARG A CA 1
ATOM 2184 C C . ARG A 1 287 ? 12.677 -3.051 0.231 1.00 92.50 287 ARG A C 1
ATOM 2186 O O . ARG A 1 287 ? 13.878 -3.302 0.230 1.00 92.50 287 ARG A O 1
ATOM 2193 N N . THR A 1 288 ? 11.743 -3.988 0.108 1.00 93.94 288 THR A N 1
ATOM 2194 C CA . THR A 1 288 ? 12.077 -5.414 0.005 1.00 93.94 288 THR A CA 1
ATOM 2195 C C . THR A 1 288 ? 12.986 -5.705 -1.197 1.00 93.94 288 THR A C 1
ATOM 2197 O O . THR A 1 288 ? 13.954 -6.450 -1.053 1.00 93.94 288 THR A O 1
ATOM 2200 N N . ALA A 1 289 ? 12.745 -5.070 -2.348 1.00 94.81 289 ALA A N 1
ATOM 2201 C CA . ALA A 1 289 ? 13.598 -5.178 -3.531 1.00 94.81 289 ALA A CA 1
ATOM 2202 C C . ALA A 1 289 ? 15.020 -4.645 -3.283 1.00 94.81 289 ALA A C 1
ATOM 2204 O O . ALA A 1 289 ? 15.999 -5.329 -3.592 1.00 94.81 289 ALA A O 1
ATOM 2205 N N . ARG A 1 290 ? 15.153 -3.468 -2.655 1.00 93.12 290 ARG A N 1
ATOM 2206 C CA . ARG A 1 290 ? 16.460 -2.894 -2.280 1.00 93.12 290 ARG A CA 1
ATOM 2207 C C . ARG A 1 290 ? 17.235 -3.793 -1.315 1.00 93.12 290 ARG A C 1
ATOM 2209 O O . ARG A 1 290 ? 18.426 -4.029 -1.508 1.00 93.12 290 ARG A O 1
ATOM 2216 N N . GLU A 1 291 ? 16.567 -4.311 -0.287 1.00 91.44 291 GLU A N 1
ATOM 2217 C CA . GLU A 1 291 ? 17.180 -5.203 0.703 1.00 91.44 291 GLU A CA 1
ATOM 2218 C C . GLU A 1 291 ? 17.636 -6.530 0.087 1.00 91.44 291 GLU A C 1
ATOM 2220 O O . GLU A 1 291 ? 18.706 -7.034 0.435 1.00 91.44 291 GLU A O 1
ATOM 2225 N N . ALA A 1 292 ? 16.841 -7.096 -0.826 1.00 90.69 292 ALA A N 1
ATOM 2226 C CA . ALA A 1 292 ? 17.203 -8.310 -1.549 1.00 90.69 292 ALA A CA 1
ATOM 2227 C C . ALA A 1 292 ? 18.470 -8.096 -2.391 1.00 90.69 292 ALA A C 1
ATOM 2229 O O . ALA A 1 292 ? 19.397 -8.902 -2.311 1.00 90.69 292 ALA A O 1
ATOM 2230 N N . PHE A 1 293 ? 18.552 -6.972 -3.112 1.00 87.81 293 PHE A N 1
ATOM 2231 C CA . PHE A 1 293 ? 19.726 -6.630 -3.915 1.00 87.81 293 PHE A CA 1
ATOM 2232 C C . PHE A 1 293 ? 20.993 -6.439 -3.065 1.00 87.81 293 PHE A C 1
ATOM 2234 O O . PHE A 1 293 ? 22.056 -6.957 -3.412 1.00 87.81 293 PHE A O 1
ATOM 2241 N N . GLY A 1 294 ? 20.875 -5.747 -1.924 1.00 82.50 294 GLY A N 1
ATOM 2242 C CA . GLY A 1 294 ? 21.991 -5.532 -0.997 1.00 82.50 294 GLY A CA 1
ATOM 2243 C C . GLY A 1 294 ? 22.600 -6.842 -0.486 1.00 82.50 294 GLY A C 1
ATOM 2244 O O . GLY A 1 294 ? 23.815 -7.021 -0.550 1.00 82.50 294 GLY A O 1
ATOM 2245 N N . LYS A 1 295 ? 21.760 -7.802 -0.073 1.00 77.69 295 LYS A N 1
ATOM 2246 C CA . LYS A 1 295 ? 22.214 -9.118 0.418 1.00 77.69 295 LYS A CA 1
ATOM 2247 C C . LYS A 1 295 ? 22.966 -9.916 -0.650 1.00 77.69 295 LYS A C 1
ATOM 2249 O O . LYS A 1 295 ? 24.011 -10.488 -0.368 1.00 77.69 295 LYS A O 1
ATOM 2254 N N . THR A 1 296 ? 22.485 -9.911 -1.897 1.00 68.62 296 THR A N 1
ATOM 2255 C CA . THR A 1 296 ? 23.131 -10.657 -2.994 1.00 68.62 296 THR A CA 1
ATOM 2256 C C . THR A 1 296 ? 24.523 -10.128 -3.359 1.00 68.62 296 THR A C 1
ATOM 2258 O O . THR A 1 296 ? 25.306 -10.839 -3.992 1.00 68.62 296 THR A O 1
ATOM 2261 N N . ARG A 1 297 ? 24.856 -8.883 -3.001 1.00 63.75 297 ARG A N 1
ATOM 2262 C CA . ARG A 1 297 ? 26.187 -8.317 -3.244 1.00 63.75 297 ARG A CA 1
ATOM 2263 C C . ARG A 1 297 ? 27.198 -8.745 -2.179 1.00 63.75 297 ARG A C 1
ATOM 2265 O O . ARG A 1 297 ? 28.321 -9.077 -2.546 1.00 63.75 297 ARG A O 1
ATOM 2272 N N . ASP A 1 298 ? 26.790 -8.773 -0.913 1.00 66.50 298 ASP A N 1
ATOM 2273 C CA . ASP A 1 298 ? 27.665 -9.139 0.210 1.00 66.50 298 ASP A CA 1
ATOM 2274 C C . ASP A 1 298 ? 28.014 -10.638 0.223 1.00 66.50 298 ASP A C 1
ATOM 2276 O O . ASP A 1 298 ? 29.098 -11.017 0.664 1.00 66.50 298 ASP A O 1
ATOM 2280 N N . ASP A 1 299 ? 27.146 -11.485 -0.339 1.00 60.97 299 ASP A N 1
ATOM 2281 C CA . ASP A 1 299 ? 27.371 -12.933 -0.445 1.00 60.97 299 ASP A CA 1
ATOM 2282 C C . ASP A 1 299 ? 28.292 -13.342 -1.616 1.00 60.97 299 ASP A C 1
ATOM 2284 O O . ASP A 1 299 ? 28.640 -14.521 -1.747 1.00 60.97 299 ASP A O 1
ATOM 2288 N N . ARG A 1 300 ? 28.722 -12.410 -2.486 1.00 54.44 300 ARG A N 1
ATOM 2289 C CA . ARG A 1 300 ? 29.715 -12.732 -3.526 1.00 54.44 300 ARG A CA 1
ATOM 2290 C C . ARG A 1 300 ? 31.115 -12.720 -2.906 1.00 54.44 300 ARG A C 1
ATOM 2292 O O . ARG A 1 300 ? 31.553 -11.663 -2.453 1.00 54.44 300 ARG A O 1
ATOM 2299 N N . PRO A 1 301 ? 31.858 -13.844 -2.912 1.00 45.38 301 PRO A N 1
ATOM 2300 C CA . PRO A 1 301 ? 33.247 -13.826 -2.476 1.00 45.38 301 PRO A CA 1
ATOM 2301 C C . PRO A 1 301 ? 34.015 -12.838 -3.355 1.00 45.38 301 PRO A C 1
ATOM 2303 O O . PRO A 1 301 ? 33.892 -12.888 -4.578 1.00 45.38 301 PRO A O 1
ATOM 2306 N N . TYR A 1 302 ? 34.775 -11.934 -2.730 1.00 48.28 302 TYR A N 1
ATOM 2307 C CA . TYR A 1 302 ? 35.710 -11.054 -3.430 1.00 48.28 302 TYR A CA 1
ATOM 2308 C C . TYR A 1 302 ? 36.615 -11.915 -4.323 1.00 48.28 302 TYR A C 1
ATOM 2310 O O . TYR A 1 302 ? 37.464 -12.651 -3.816 1.00 48.28 302 TYR A O 1
ATOM 2318 N N . GLY A 1 303 ? 36.361 -11.870 -5.629 1.00 43.56 303 GLY A N 1
ATOM 2319 C CA . GLY A 1 303 ? 37.129 -12.541 -6.676 1.00 43.56 303 GLY A CA 1
ATOM 2320 C C . GLY A 1 303 ? 38.014 -11.558 -7.412 1.00 43.56 303 GLY A C 1
ATOM 2321 O O . GLY A 1 303 ? 37.573 -10.399 -7.585 1.00 43.56 303 GLY A O 1
#

Foldseek 3Di:
DDDDDDDDDDDDDDDPDDPDPDDPPDDPVNVVVVVVVVVVVVVVLVVLLLVLLLVLLLVLVVVLLVCQVPDDLVRSLLSSLLSQLVSQQDLLPDDPSNNHDSLSSLVSNLVSLLVVLVVCVVVVHDCVSSLSSLLSSLLLADPPSNVSSLVSNCVRVNNVSSVVSVLHWAFPDFWKKWFWPVNFWMWIWTWTDDPVGQTWIKIFTWGRPDPAIDRQAIDTDSDPVRRVVVSCVVCDDNRRDPIDIDGDDDLVVLDRNLDDPPPPPDDVGDRHSRCSSCVRNSNSVSVNNSVNVVVVVVPDPPD

Sequence (303 aa):
MPVSRKRKKKSQSGRKSQRQPVAPPQSRASLANAFSELFEYRRQLGEHRAALAGTEARSMIDALVANAPQWSDEDLEDHLCVRYGAAMAQYDAGAVEDVVNPDDLVRALLTAIDERLHQAAEAGTDPAVLHRLLTVVAGVLPPPLSESARTLVAKHLGTQAATQVSRGRAVTGPVLWAHDVYGTRWAVVAPFSSVDGSDRWYLWDVDTCGYEVVTVHSGFHPTAESAVATWRESVGHEAAGAAALTAVDDAETLGALLLRDDIEGLRVGGEDQEQYAEFLRGRRLGRTAREAFGKTRDDRPYG

Radius of gyration: 26.14 Å; chains: 1; bounding box: 56×83×59 Å

Organism: NCBI:txid624315